Protein AF-0000000075452406 (afdb_homodimer)

Organism: Capnocytophaga canimorsus (strain 5) (NCBI:txid860228)

Structure (mmCIF, N/CA/C/O backbone):
data_AF-0000000075452406-model_v1
#
loop_
_entity.id
_entity.type
_entity.pdbx_description
1 polymer 'Membrane-binding protein'
#
loop_
_atom_site.group_PDB
_atom_site.id
_atom_site.type_symbol
_atom_site.label_atom_id
_atom_site.label_alt_id
_atom_site.label_comp_id
_atom_site.label_asym_id
_atom_site.label_entity_id
_atom_site.label_seq_id
_atom_site.pdbx_PDB_ins_code
_atom_site.Cartn_x
_atom_site.Cartn_y
_atom_site.Cartn_z
_atom_site.occupancy
_atom_site.B_iso_or_equiv
_atom_site.auth_seq_id
_atom_site.auth_comp_id
_atom_site.auth_asym_id
_atom_site.auth_atom_id
_atom_site.pdbx_PDB_model_num
ATOM 1 N N . MET A 1 1 ? 13.586 -27.219 1.655 1 42.31 1 MET A N 1
ATOM 2 C CA . MET A 1 1 ? 14 -26.547 0.432 1 42.31 1 MET A CA 1
ATOM 3 C C . MET A 1 1 ? 13.711 -25.047 0.513 1 42.31 1 MET A C 1
ATOM 5 O O . MET A 1 1 ? 12.766 -24.641 1.18 1 42.31 1 MET A O 1
ATOM 9 N N . ALA A 1 2 ? 14.469 -24.266 0.077 1 55.69 2 ALA A N 1
ATOM 10 C CA . ALA A 1 2 ? 14.352 -22.812 0.2 1 55.69 2 ALA A CA 1
ATOM 11 C C . ALA A 1 2 ? 13.109 -22.297 -0.525 1 55.69 2 ALA A C 1
ATOM 13 O O . ALA A 1 2 ? 12.703 -22.859 -1.544 1 55.69 2 ALA A O 1
ATOM 14 N N . ARG A 1 3 ? 12.273 -21.469 -0.066 1 67.62 3 ARG A N 1
ATOM 15 C CA . ARG A 1 3 ? 11.055 -20.906 -0.627 1 67.62 3 ARG A CA 1
ATOM 16 C C . ARG A 1 3 ? 11.328 -20.234 -1.969 1 67.62 3 ARG A C 1
ATOM 18 O O . ARG A 1 3 ? 12.195 -19.359 -2.068 1 67.62 3 ARG A O 1
ATOM 25 N N . LYS A 1 4 ? 10.812 -20.781 -2.912 1 80.75 4 LYS A N 1
ATOM 26 C CA . LYS A 1 4 ? 10.961 -20.219 -4.25 1 80.75 4 LYS A CA 1
ATOM 27 C C . LYS A 1 4 ? 10.422 -18.797 -4.297 1 80.75 4 LYS A C 1
ATOM 29 O O . LYS A 1 4 ? 9.445 -18.469 -3.611 1 80.75 4 LYS A O 1
ATOM 34 N N . SER A 1 5 ? 11.172 -17.984 -5.141 1 89.12 5 SER A N 1
ATOM 35 C CA . SER A 1 5 ? 10.609 -16.672 -5.438 1 89.12 5 SER A CA 1
ATOM 36 C C . SER A 1 5 ? 9.344 -16.781 -6.27 1 89.12 5 SER A C 1
ATOM 38 O O . SER A 1 5 ? 9.055 -17.844 -6.836 1 89.12 5 SER A O 1
ATOM 40 N N . TYR A 1 6 ? 8.602 -15.703 -6.23 1 92.44 6 TYR A N 1
ATOM 41 C CA . TYR A 1 6 ? 7.395 -15.633 -7.051 1 92.44 6 TYR A CA 1
ATOM 42 C C . TYR A 1 6 ? 7.707 -15.953 -8.508 1 92.44 6 TYR A C 1
ATOM 44 O O . TYR A 1 6 ? 7.031 -16.781 -9.125 1 92.44 6 TYR A O 1
ATOM 52 N N . ALA A 1 7 ? 8.68 -15.297 -9.039 1 93.06 7 ALA A N 1
ATOM 53 C CA . ALA A 1 7 ? 9.055 -15.477 -10.438 1 93.06 7 ALA A CA 1
ATOM 54 C C . ALA A 1 7 ? 9.422 -16.938 -10.727 1 93.06 7 ALA A C 1
ATOM 56 O O . ALA A 1 7 ? 9.031 -17.484 -11.75 1 93.06 7 ALA A O 1
ATOM 57 N N . GLU A 1 8 ? 10.195 -17.531 -9.852 1 92.94 8 GLU A N 1
ATOM 58 C CA . GLU A 1 8 ? 10.594 -18.922 -10.008 1 92.94 8 GLU A CA 1
ATOM 59 C C . GLU A 1 8 ? 9.383 -19.859 -9.945 1 92.94 8 GLU A C 1
ATOM 61 O O . GLU A 1 8 ? 9.305 -20.828 -10.695 1 92.94 8 GLU A O 1
ATOM 66 N N . ASN A 1 9 ? 8.5 -19.547 -9.055 1 94.06 9 ASN A N 1
ATOM 67 C CA . ASN A 1 9 ? 7.285 -20.344 -8.93 1 94.06 9 ASN A CA 1
ATOM 68 C C . ASN A 1 9 ? 6.457 -20.312 -10.211 1 94.06 9 ASN A C 1
ATOM 70 O O . ASN A 1 9 ? 6.059 -21.359 -10.727 1 94.06 9 ASN A O 1
ATOM 74 N N . ILE A 1 10 ? 6.199 -19.156 -10.711 1 97.5 10 ILE A N 1
ATOM 75 C CA . ILE A 1 10 ? 5.383 -19 -11.906 1 97.5 10 ILE A CA 1
ATOM 76 C C . ILE A 1 10 ? 6.047 -19.703 -13.086 1 97.5 10 ILE A C 1
ATOM 78 O O . ILE A 1 10 ? 5.379 -20.391 -13.867 1 97.5 10 ILE A O 1
ATOM 82 N N . LYS A 1 11 ? 7.328 -19.531 -13.188 1 96.31 11 LYS A N 1
ATOM 83 C CA . LYS A 1 11 ? 8.055 -20.219 -14.25 1 96.31 11 LYS A CA 1
ATOM 84 C C . LYS A 1 11 ? 7.902 -21.734 -14.133 1 96.31 11 LYS A C 1
ATOM 86 O O . LYS A 1 11 ? 7.668 -22.422 -15.133 1 96.31 11 LYS A O 1
ATOM 91 N N . SER A 1 12 ? 8.07 -22.234 -12.945 1 96.06 12 SER A N 1
ATOM 92 C CA . SER A 1 12 ? 7.934 -23.672 -12.688 1 96.06 12 SER A CA 1
ATOM 93 C C . SER A 1 12 ? 6.539 -24.156 -13.047 1 96.06 12 SER A C 1
ATOM 95 O O . SER A 1 12 ? 6.395 -25.219 -13.656 1 96.06 12 SER A O 1
ATOM 97 N N . VAL A 1 13 ? 5.566 -23.438 -12.703 1 98.06 13 VAL A N 1
ATOM 98 C CA . VAL A 1 13 ? 4.184 -23.812 -12.992 1 98.06 13 VAL A CA 1
ATOM 99 C C . VAL A 1 13 ? 3.955 -23.828 -14.5 1 98.06 13 VAL A C 1
ATOM 101 O O . VAL A 1 13 ? 3.312 -24.734 -15.031 1 98.06 13 VAL A O 1
ATOM 104 N N . LYS A 1 14 ? 4.438 -22.859 -15.195 1 98.44 14 LYS A N 1
ATOM 105 C CA . LYS A 1 14 ? 4.309 -22.797 -16.656 1 98.44 14 LYS A CA 1
ATOM 106 C C . LYS A 1 14 ? 4.93 -24.031 -17.312 1 98.44 14 LYS A C 1
ATOM 108 O O . LYS A 1 14 ? 4.336 -24.625 -18.203 1 98.44 14 LYS A O 1
ATOM 113 N N . LEU A 1 15 ? 6.09 -24.406 -16.844 1 98.06 15 LEU A N 1
ATOM 114 C CA . LEU A 1 15 ? 6.758 -25.578 -17.375 1 98.06 15 LEU A CA 1
ATOM 115 C C . LEU A 1 15 ? 5.945 -26.844 -17.094 1 98.06 15 LEU A C 1
ATOM 117 O O . LEU A 1 15 ? 5.855 -27.734 -17.938 1 98.06 15 LEU A O 1
ATOM 121 N N . MET A 1 16 ? 5.398 -26.891 -15.914 1 98.44 16 MET A N 1
ATOM 122 C CA . MET A 1 16 ? 4.551 -28.031 -15.555 1 98.44 16 MET A CA 1
ATOM 123 C C . MET A 1 16 ? 3.34 -28.125 -16.484 1 98.44 16 MET A C 1
ATOM 125 O O . MET A 1 16 ? 3.037 -29.188 -17.016 1 98.44 16 MET A O 1
ATOM 129 N N . ILE A 1 17 ? 2.686 -27 -16.688 1 98.75 17 ILE A N 1
ATOM 130 C CA . ILE A 1 17 ? 1.514 -26.953 -17.547 1 98.75 17 ILE A CA 1
ATOM 131 C C . ILE A 1 17 ? 1.9 -27.375 -18.969 1 98.75 17 ILE A C 1
ATOM 133 O O . ILE A 1 17 ? 1.229 -28.219 -19.578 1 98.75 17 ILE A O 1
ATOM 137 N N . ASP A 1 18 ? 2.975 -26.859 -19.5 1 98.5 18 ASP A N 1
ATOM 138 C CA . ASP A 1 18 ? 3.457 -27.219 -20.828 1 98.5 18 ASP A CA 1
ATOM 139 C C . ASP A 1 18 ? 3.754 -28.703 -20.922 1 98.5 18 ASP A C 1
ATOM 141 O O . ASP A 1 18 ? 3.379 -29.359 -21.906 1 98.5 18 ASP A O 1
ATOM 145 N N . GLY A 1 19 ? 4.449 -29.172 -19.906 1 98.38 19 GLY A N 1
ATOM 146 C CA . GLY A 1 19 ? 4.75 -30.594 -19.875 1 98.38 19 GLY A CA 1
ATOM 147 C C . GLY A 1 19 ? 3.51 -31.469 -19.906 1 98.38 19 GLY A C 1
ATOM 148 O O . GLY A 1 19 ? 3.439 -32.438 -20.656 1 98.38 19 GLY A O 1
ATOM 149 N N . LEU A 1 20 ? 2.553 -31.141 -19.125 1 98.56 20 LEU A N 1
ATOM 150 C CA . LEU A 1 20 ? 1.311 -31.891 -19.078 1 98.56 20 LEU A CA 1
ATOM 151 C C . LEU A 1 20 ? 0.573 -31.828 -20.406 1 98.56 20 LEU A C 1
ATOM 153 O O . LEU A 1 20 ? 0.071 -32.844 -20.891 1 98.56 20 LEU A O 1
ATOM 157 N N . ARG A 1 21 ? 0.561 -30.688 -20.969 1 98.38 21 ARG A N 1
ATOM 158 C CA . ARG A 1 21 ? -0.123 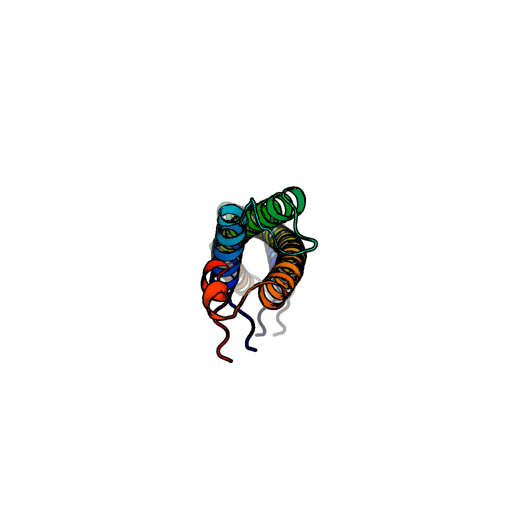-30.531 -22.25 1 98.38 21 ARG A CA 1
ATOM 159 C C . ARG A 1 21 ? 0.593 -31.297 -23.359 1 98.38 21 ARG A C 1
ATOM 161 O O . ARG A 1 21 ? -0.048 -31.844 -24.25 1 98.38 21 ARG A O 1
ATOM 168 N N . ASN A 1 22 ? 1.9 -31.375 -23.312 1 97.69 22 ASN A N 1
ATOM 169 C CA . ASN A 1 22 ? 2.695 -32.125 -24.297 1 97.69 22 ASN A CA 1
ATOM 170 C C . ASN A 1 22 ? 2.484 -33.625 -24.156 1 97.69 22 ASN A C 1
ATOM 172 O O . ASN A 1 22 ? 2.771 -34.375 -25.094 1 97.69 22 ASN A O 1
ATOM 176 N N . HIS A 1 23 ? 1.991 -34 -23.016 1 97.19 23 HIS A N 1
ATOM 177 C CA . HIS A 1 23 ? 1.737 -35.438 -22.75 1 97.19 23 HIS A CA 1
ATOM 178 C C . HIS A 1 23 ? 0.245 -35.688 -22.594 1 97.19 23 HIS A C 1
ATOM 180 O O . HIS A 1 23 ? -0.155 -36.562 -21.812 1 97.19 23 HIS A O 1
ATOM 186 N N . LYS A 1 24 ? -0.591 -34.906 -23.234 1 95.88 24 LYS A N 1
ATOM 187 C CA . LYS A 1 24 ? -2.043 -34.938 -23.094 1 95.88 24 LYS A CA 1
ATOM 188 C C . LYS A 1 24 ? -2.596 -36.344 -23.25 1 95.88 24 LYS A C 1
ATOM 190 O O . LYS A 1 24 ? -3.605 -36.688 -22.641 1 95.88 24 LYS A O 1
ATOM 195 N N . ASP A 1 25 ? -1.91 -37.219 -24.062 1 96.25 25 ASP A N 1
ATOM 196 C CA . ASP A 1 25 ? -2.391 -38.562 -24.344 1 96.25 25 ASP A CA 1
ATOM 197 C C . ASP A 1 25 ? -1.939 -39.562 -23.266 1 96.25 25 ASP A C 1
ATOM 199 O O . ASP A 1 25 ? -2.4 -40.719 -23.234 1 96.25 25 ASP A O 1
ATOM 203 N N . ASN A 1 26 ? -1.007 -39.188 -22.453 1 96.44 26 ASN A N 1
ATOM 204 C CA . ASN A 1 26 ? -0.461 -40.031 -21.391 1 96.44 26 ASN A CA 1
ATOM 205 C C . ASN A 1 26 ? -0.225 -39.219 -20.109 1 96.44 26 ASN A C 1
ATOM 207 O O . ASN A 1 26 ? 0.902 -39.156 -19.625 1 96.44 26 ASN A O 1
ATOM 211 N N . LEU A 1 27 ? -1.325 -38.719 -19.562 1 98.19 27 LEU A N 1
ATOM 212 C CA . LEU A 1 27 ? -1.253 -37.906 -18.375 1 98.19 27 LEU A CA 1
ATOM 213 C C . LEU A 1 27 ? -1 -38.75 -17.141 1 98.19 27 LEU A C 1
ATOM 215 O O . LEU A 1 27 ? -1.404 -39.906 -17.078 1 98.19 27 LEU A O 1
ATOM 219 N N . PRO A 1 28 ? -0.328 -38.125 -16.125 1 97.38 28 PRO A N 1
ATOM 220 C CA . PRO A 1 28 ? -0.211 -38.844 -14.852 1 97.38 28 PRO A CA 1
ATOM 221 C C . PRO A 1 28 ? -1.567 -39.156 -14.234 1 97.38 28 PRO A C 1
ATOM 223 O O . PRO A 1 28 ? -2.551 -38.469 -14.469 1 97.38 28 PRO A O 1
ATOM 226 N N . ALA A 1 29 ? -1.559 -40.25 -13.469 1 96.56 29 ALA A N 1
ATOM 227 C CA . ALA A 1 29 ? -2.797 -40.688 -12.828 1 96.56 29 ALA A CA 1
ATOM 228 C C . ALA A 1 29 ? -3.416 -39.562 -12 1 96.56 29 ALA A C 1
ATOM 230 O O . ALA A 1 29 ? -2.713 -38.875 -11.273 1 96.56 29 ALA A O 1
ATOM 231 N N . GLY A 1 30 ? -4.656 -39.312 -12.18 1 96.25 30 GLY A N 1
ATOM 232 C CA . GLY A 1 30 ? -5.371 -38.312 -11.398 1 96.25 30 GLY A CA 1
ATOM 233 C C . GLY A 1 30 ? -5.332 -36.938 -12.008 1 96.25 30 GLY A C 1
ATOM 234 O O . GLY A 1 30 ? -5.984 -36.031 -11.508 1 96.25 30 GLY A O 1
ATOM 235 N N . ILE A 1 31 ? -4.523 -36.781 -12.984 1 98.44 31 ILE A N 1
ATOM 236 C CA . ILE A 1 31 ? -4.438 -35.5 -13.688 1 98.44 31 ILE A CA 1
ATOM 237 C C . ILE A 1 31 ? -5.203 -35.594 -15.008 1 98.44 31 ILE A C 1
ATOM 239 O O . ILE A 1 31 ? -4.961 -36.5 -15.812 1 98.44 31 ILE A O 1
ATOM 243 N N . ASP A 1 32 ? -6.199 -34.719 -15.211 1 97.88 32 ASP A N 1
ATOM 244 C CA . ASP A 1 32 ? -6.934 -34.656 -16.469 1 97.88 32 ASP A CA 1
ATOM 245 C C . ASP A 1 32 ? -6.918 -33.219 -17.031 1 97.88 32 ASP A C 1
ATOM 247 O O . ASP A 1 32 ? -6.246 -32.344 -16.5 1 97.88 32 ASP A O 1
ATOM 251 N N . GLU A 1 33 ? -7.562 -33.062 -18.109 1 97.19 33 GLU A N 1
ATOM 252 C CA . GLU A 1 33 ? -7.547 -31.766 -18.797 1 97.19 33 GLU A CA 1
ATOM 253 C C . GLU A 1 33 ? -8.148 -30.672 -17.906 1 97.19 33 GLU A C 1
ATOM 255 O O . GLU A 1 33 ? -7.695 -29.531 -17.938 1 97.19 33 GLU A O 1
ATOM 260 N N . ALA A 1 34 ? -9.156 -31.016 -17.172 1 98.12 34 ALA A N 1
ATOM 261 C CA . ALA A 1 34 ? -9.773 -30.047 -16.266 1 98.12 34 ALA A CA 1
ATOM 262 C C . ALA A 1 34 ? -8.781 -29.578 -15.211 1 98.12 34 ALA A C 1
ATOM 264 O O . ALA A 1 34 ? -8.766 -28.391 -14.852 1 98.12 34 ALA A O 1
ATOM 265 N N . PHE A 1 35 ? -8.023 -30.531 -14.742 1 98.62 35 PHE A N 1
ATOM 266 C CA . PHE A 1 35 ? -6.98 -30.188 -13.773 1 98.62 35 PHE A CA 1
ATOM 267 C C . PHE A 1 35 ? -5.992 -29.203 -14.375 1 98.62 35 PHE A C 1
ATOM 269 O O . PHE A 1 35 ? -5.645 -28.203 -13.734 1 98.62 35 PHE A O 1
ATOM 276 N N . ILE A 1 36 ? -5.559 -29.469 -15.539 1 98.75 36 ILE A N 1
ATOM 277 C CA . ILE A 1 36 ? -4.582 -28.625 -16.219 1 98.75 36 ILE A CA 1
ATOM 278 C C . ILE A 1 36 ? -5.172 -27.234 -16.438 1 98.75 36 ILE A C 1
ATOM 280 O O . ILE A 1 36 ? -4.5 -26.234 -16.203 1 98.75 36 ILE A O 1
ATOM 284 N N . ASP A 1 37 ? -6.418 -27.172 -16.859 1 98.56 37 ASP A N 1
ATOM 285 C CA . ASP A 1 37 ? -7.09 -25.906 -17.094 1 98.56 37 ASP A CA 1
ATOM 286 C C . ASP A 1 37 ? -7.199 -25.094 -15.797 1 98.56 37 ASP A C 1
ATOM 288 O O . ASP A 1 37 ? -7.035 -23.875 -15.812 1 98.56 37 ASP A O 1
ATOM 292 N N . GLU A 1 38 ? -7.457 -25.781 -14.734 1 98.56 38 GLU A N 1
ATOM 293 C CA . GLU A 1 38 ? -7.543 -25.109 -13.438 1 98.56 38 GLU A CA 1
ATOM 294 C C . GLU A 1 38 ? -6.184 -24.547 -13.016 1 98.56 38 GLU A C 1
ATOM 296 O O . GLU A 1 38 ? -6.102 -23.438 -12.492 1 98.56 38 GLU A O 1
ATOM 301 N N . LEU A 1 39 ? -5.148 -25.344 -13.188 1 98.69 39 LEU A N 1
ATOM 302 C CA . LEU A 1 39 ? -3.797 -24.906 -12.875 1 98.69 39 LEU A CA 1
ATOM 303 C C . LEU A 1 39 ? -3.434 -23.656 -13.68 1 98.69 39 LEU A C 1
ATOM 305 O O . LEU A 1 39 ? -2.895 -22.688 -13.125 1 98.69 39 LEU A O 1
ATOM 309 N N . GLU A 1 40 ? -3.762 -23.688 -14.906 1 98.81 40 GLU A N 1
ATOM 310 C CA . GLU A 1 40 ? -3.488 -22.547 -15.773 1 98.81 40 GLU A CA 1
ATOM 311 C C . GLU A 1 40 ? -4.309 -21.328 -15.344 1 98.81 40 GLU A C 1
ATOM 313 O O . GLU A 1 40 ? -3.801 -20.203 -15.328 1 98.81 40 GLU A O 1
ATOM 318 N N . ALA A 1 41 ? -5.562 -21.531 -15.047 1 98.75 41 ALA A N 1
ATOM 319 C CA . ALA A 1 41 ? -6.422 -20.453 -14.586 1 98.75 41 ALA A CA 1
ATOM 320 C C . ALA A 1 41 ? -5.887 -19.828 -13.305 1 98.75 41 ALA A C 1
ATOM 322 O O . ALA A 1 41 ? -5.891 -18.609 -13.141 1 98.75 41 ALA A O 1
ATOM 323 N N . LEU A 1 42 ? -5.449 -20.656 -12.414 1 98.75 42 LEU A N 1
ATOM 324 C CA . LEU A 1 42 ? -4.875 -20.188 -11.156 1 98.75 42 LEU A CA 1
ATOM 325 C C . LEU A 1 42 ? -3.6 -19.391 -11.414 1 98.75 42 LEU A C 1
ATOM 327 O O . LEU A 1 42 ? -3.396 -18.328 -10.82 1 98.75 42 LEU A O 1
ATOM 331 N N . LYS A 1 43 ? -2.781 -19.938 -12.242 1 98.75 43 LYS A N 1
ATOM 332 C CA . LYS A 1 43 ? -1.562 -19.219 -12.617 1 98.75 43 LYS A CA 1
ATOM 333 C C . LYS A 1 43 ? -1.881 -17.828 -13.148 1 98.75 43 LYS A C 1
ATOM 335 O O . LYS A 1 43 ? -1.289 -16.844 -12.711 1 98.75 43 LYS A O 1
ATOM 340 N N . ASN A 1 44 ? -2.832 -17.719 -14.094 1 98.75 44 ASN A N 1
ATOM 341 C CA . ASN A 1 44 ? -3.223 -16.438 -14.688 1 98.75 44 ASN A CA 1
ATOM 342 C C . ASN A 1 44 ? -3.781 -15.484 -13.633 1 98.75 44 ASN A C 1
ATOM 344 O O . ASN A 1 44 ? -3.484 -14.289 -13.656 1 98.75 44 ASN A O 1
ATOM 348 N N . LYS A 1 45 ? -4.531 -16.016 -12.781 1 98.75 45 LYS A N 1
ATOM 349 C CA . LYS A 1 45 ? -5.098 -15.219 -11.703 1 98.75 45 LYS A CA 1
ATOM 350 C C . LYS A 1 45 ? -4.008 -14.664 -10.797 1 98.75 45 LYS A C 1
ATOM 352 O O . LYS A 1 45 ? -4.023 -13.484 -10.438 1 98.75 45 LYS A O 1
ATOM 357 N N . VAL A 1 46 ? -3.094 -15.469 -10.445 1 98.69 46 VAL A N 1
ATOM 358 C CA . VAL A 1 46 ? -2.002 -15.062 -9.57 1 98.69 46 VAL A CA 1
ATOM 359 C C . VAL A 1 46 ? -1.162 -13.992 -10.266 1 98.69 46 VAL A C 1
ATOM 361 O O . VAL A 1 46 ? -0.743 -13.016 -9.625 1 98.69 46 VAL A O 1
ATOM 364 N N . GLU A 1 47 ? -0.933 -14.148 -11.508 1 98.69 47 GLU A N 1
ATOM 365 C CA . GLU A 1 47 ? -0.181 -13.141 -12.25 1 98.69 47 GLU A CA 1
ATOM 366 C C . GLU A 1 47 ? -0.921 -11.812 -12.281 1 98.69 47 GLU A C 1
ATOM 368 O O . GLU A 1 47 ? -0.31 -10.75 -12.125 1 98.69 47 GLU A O 1
ATOM 373 N N . THR A 1 48 ? -2.227 -11.883 -12.492 1 98.69 48 THR A N 1
ATOM 374 C CA . THR A 1 48 ? -3.051 -10.68 -12.484 1 98.69 48 THR A CA 1
ATOM 375 C C . THR A 1 48 ? -3.012 -10.008 -11.117 1 98.69 48 THR A C 1
ATOM 377 O O . THR A 1 48 ? -2.811 -8.797 -11.016 1 98.69 48 THR A O 1
ATOM 380 N N . LEU A 1 49 ? -3.186 -10.789 -10.117 1 98.44 49 LEU A N 1
ATOM 381 C CA . LEU A 1 49 ? -3.166 -10.258 -8.758 1 98.44 49 LEU A CA 1
ATOM 382 C C . LEU A 1 49 ? -1.812 -9.633 -8.438 1 98.44 49 LEU A C 1
ATOM 384 O O . LEU A 1 49 ? -1.744 -8.594 -7.785 1 98.44 49 LEU A O 1
ATOM 388 N N . ASN A 1 50 ? -0.764 -10.273 -8.898 1 98 50 ASN A N 1
ATOM 389 C CA . ASN A 1 50 ? 0.569 -9.719 -8.688 1 98 50 ASN A CA 1
ATOM 390 C C . ASN A 1 50 ? 0.718 -8.359 -9.359 1 98 50 ASN A C 1
ATOM 392 O O . ASN A 1 50 ? 1.244 -7.422 -8.758 1 98 50 ASN A O 1
ATOM 396 N N . SER A 1 51 ? 0.245 -8.266 -10.57 1 98.12 51 SER A N 1
ATOM 397 C CA . SER A 1 51 ? 0.31 -7.004 -11.305 1 98.12 51 SER A CA 1
ATOM 398 C C . SER A 1 51 ? -0.479 -5.91 -10.594 1 98.12 51 SER A C 1
ATOM 400 O O . SER A 1 51 ? -0.011 -4.773 -10.477 1 98.12 51 SER A O 1
ATOM 402 N N . GLU A 1 52 ? -1.607 -6.238 -10.133 1 98.44 52 GLU A N 1
ATOM 403 C CA . GLU A 1 52 ? -2.441 -5.285 -9.406 1 98.44 52 GLU A CA 1
ATOM 404 C C . GLU A 1 52 ? -1.776 -4.852 -8.102 1 98.44 52 GLU A C 1
ATOM 406 O O . GLU A 1 52 ? -1.812 -3.672 -7.742 1 98.44 52 GLU A O 1
ATOM 411 N N . GLN A 1 53 ? -1.22 -5.801 -7.469 1 98.06 53 GLN A N 1
ATOM 412 C CA . GLN A 1 53 ? -0.529 -5.504 -6.219 1 98.06 53 GLN A CA 1
ATOM 413 C C . GLN A 1 53 ? 0.651 -4.566 -6.449 1 98.06 53 GLN A C 1
ATOM 415 O O . GLN A 1 53 ? 0.853 -3.611 -5.695 1 98.06 53 GLN A O 1
ATOM 420 N N . GLU A 1 54 ? 1.377 -4.824 -7.473 1 98.06 54 GLU A N 1
ATOM 421 C CA . GLU A 1 54 ? 2.518 -3.971 -7.797 1 98.06 54 GLU A CA 1
ATOM 422 C C . GLU A 1 54 ? 2.066 -2.553 -8.133 1 98.06 54 GLU A C 1
ATOM 424 O O . GLU A 1 54 ? 2.732 -1.581 -7.766 1 98.06 54 GLU A O 1
ATOM 429 N N . LYS A 1 55 ? 0.969 -2.479 -8.781 1 98.5 55 LYS A N 1
ATOM 430 C CA . LYS A 1 55 ? 0.418 -1.161 -9.094 1 98.5 55 LYS A CA 1
ATOM 431 C C . LYS A 1 55 ? 0.015 -0.423 -7.816 1 98.5 55 LYS A C 1
ATOM 433 O O . LYS A 1 55 ? 0.301 0.766 -7.668 1 98.5 55 LYS A O 1
ATOM 438 N N . LEU A 1 56 ? -0.645 -1.104 -6.906 1 98.56 56 LEU A N 1
ATOM 439 C CA . LEU A 1 56 ? -1.058 -0.509 -5.641 1 98.56 56 LEU A CA 1
ATOM 440 C C . LEU A 1 56 ? 0.154 -0.062 -4.832 1 98.56 56 LEU A C 1
ATOM 442 O O . LEU A 1 56 ? 0.123 0.992 -4.191 1 98.56 56 LEU A O 1
ATOM 446 N N . LYS A 1 57 ? 1.185 -0.82 -4.883 1 98.62 57 LYS A N 1
ATOM 447 C CA . LYS A 1 57 ? 2.414 -0.457 -4.188 1 98.62 57 LYS A CA 1
ATOM 448 C C . LYS A 1 57 ? 3 0.838 -4.742 1 98.62 57 LYS A C 1
ATOM 450 O O . LYS A 1 57 ? 3.414 1.715 -3.98 1 98.62 57 LYS A O 1
ATOM 455 N N . ALA A 1 58 ? 3.021 0.925 -6.031 1 98.38 58 ALA A N 1
ATOM 456 C CA . ALA A 1 58 ? 3.543 2.121 -6.684 1 98.38 58 ALA A CA 1
ATOM 457 C C . ALA A 1 58 ? 2.691 3.344 -6.355 1 98.38 58 ALA A C 1
ATOM 459 O O . ALA A 1 58 ? 3.221 4.414 -6.055 1 98.38 58 ALA A O 1
ATOM 460 N N . ASP A 1 59 ? 1.397 3.176 -6.441 1 98.31 59 ASP A N 1
ATOM 461 C CA . ASP A 1 59 ? 0.479 4.266 -6.125 1 98.31 59 ASP A CA 1
ATOM 462 C C . ASP A 1 59 ? 0.652 4.723 -4.676 1 98.31 59 ASP A C 1
ATOM 464 O O . ASP A 1 59 ? 0.667 5.922 -4.395 1 98.31 59 ASP A O 1
ATOM 468 N N . LEU A 1 60 ? 0.761 3.779 -3.795 1 98.44 60 LEU A N 1
ATOM 469 C CA . LEU A 1 60 ? 0.928 4.109 -2.383 1 98.44 60 LEU A CA 1
ATOM 470 C C . LEU A 1 60 ? 2.227 4.875 -2.154 1 98.44 60 LEU A C 1
ATOM 472 O O . LEU A 1 60 ? 2.258 5.84 -1.383 1 98.44 60 LEU A O 1
ATOM 476 N N . LYS A 1 61 ? 3.211 4.441 -2.797 1 98.44 61 LYS A N 1
ATOM 477 C CA . LYS A 1 61 ? 4.488 5.137 -2.686 1 98.44 61 LYS A CA 1
ATOM 478 C C . LYS A 1 61 ? 4.367 6.594 -3.131 1 98.44 61 LYS A C 1
ATOM 480 O O . LYS A 1 61 ? 4.801 7.504 -2.424 1 98.44 61 LYS A O 1
ATOM 485 N N . SER A 1 62 ? 3.793 6.785 -4.293 1 98.25 62 SER A N 1
ATOM 486 C CA . SER A 1 62 ? 3.621 8.125 -4.844 1 98.25 62 SER A CA 1
ATOM 487 C C . SER A 1 62 ? 2.754 8.992 -3.934 1 98.25 62 SER A C 1
ATOM 489 O O . SER A 1 62 ? 3.084 10.148 -3.672 1 98.25 62 SER A O 1
ATOM 491 N N . LYS A 1 63 ? 1.692 8.422 -3.455 1 98.31 63 LYS A N 1
ATOM 492 C CA . LYS A 1 63 ? 0.774 9.148 -2.586 1 98.31 63 LYS A CA 1
ATOM 493 C C . LYS A 1 63 ? 1.449 9.531 -1.272 1 98.31 63 LYS A C 1
ATOM 495 O O . LYS A 1 63 ? 1.254 10.641 -0.768 1 98.31 63 LYS A O 1
ATOM 500 N N . THR A 1 64 ? 2.219 8.633 -0.771 1 98.19 64 THR A N 1
ATOM 501 C CA . THR A 1 64 ? 2.932 8.875 0.477 1 98.19 64 THR A CA 1
ATOM 502 C C . THR A 1 64 ? 3.928 10.023 0.316 1 98.19 64 THR A C 1
ATOM 504 O O . THR A 1 64 ? 4.039 10.883 1.192 1 98.19 64 THR A O 1
ATOM 507 N N . GLU A 1 65 ? 4.598 10.031 -0.813 1 98.5 65 GLU A N 1
ATOM 508 C CA . GLU A 1 65 ? 5.547 11.102 -1.086 1 98.5 65 GLU A CA 1
ATOM 509 C C . GLU A 1 65 ? 4.848 12.453 -1.155 1 98.5 65 GLU A C 1
ATOM 511 O O . GLU A 1 65 ? 5.336 13.445 -0.604 1 98.5 65 GLU A O 1
ATOM 516 N N . GLU A 1 66 ? 3.76 12.461 -1.816 1 98.5 66 GLU A N 1
ATOM 517 C CA . GLU A 1 66 ? 2.992 13.695 -1.906 1 98.5 66 GLU A CA 1
ATOM 518 C C . GLU A 1 66 ? 2.471 14.125 -0.538 1 98.5 66 GLU A C 1
ATOM 520 O O . GLU A 1 66 ? 2.529 15.305 -0.183 1 98.5 66 GLU A O 1
ATOM 525 N N . PHE A 1 67 ? 1.97 13.172 0.192 1 98.25 67 PHE A N 1
ATOM 526 C CA . PHE A 1 67 ? 1.485 13.438 1.543 1 98.25 67 PHE A CA 1
ATOM 527 C C . PHE A 1 67 ? 2.58 14.055 2.4 1 98.25 67 PHE A C 1
ATOM 529 O O . PHE A 1 67 ? 2.367 15.094 3.033 1 98.25 67 PHE A O 1
ATOM 536 N N . ASP A 1 68 ? 3.668 13.492 2.35 1 97.75 68 ASP A N 1
ATOM 537 C CA . ASP A 1 68 ? 4.781 13.961 3.166 1 97.75 68 ASP A CA 1
ATOM 538 C C . ASP A 1 68 ? 5.195 15.375 2.766 1 97.75 68 ASP A C 1
ATOM 540 O O . ASP A 1 68 ? 5.477 16.219 3.625 1 97.75 68 ASP A O 1
ATOM 544 N N . LYS A 1 69 ? 5.25 15.609 1.512 1 98.38 69 LYS A N 1
ATOM 545 C CA . LYS A 1 69 ? 5.605 16.922 0.997 1 98.38 69 LYS A CA 1
ATOM 546 C C . LYS A 1 69 ? 4.617 17.984 1.467 1 98.38 69 LYS A C 1
ATOM 548 O O . LYS A 1 69 ? 5.016 19.047 1.961 1 98.38 69 LYS A O 1
ATOM 553 N N . GLN A 1 70 ? 3.365 17.703 1.355 1 98.25 70 GLN A N 1
ATOM 554 C CA . GLN A 1 70 ? 2.334 18.656 1.731 1 98.25 70 GLN A CA 1
ATOM 555 C C . GLN A 1 70 ? 2.271 18.844 3.246 1 98.25 70 GLN A C 1
ATOM 557 O O . GLN A 1 70 ? 2.014 19.938 3.74 1 98.25 70 GLN A O 1
ATOM 562 N N . LEU A 1 71 ? 2.482 17.781 3.953 1 97.88 71 LEU A N 1
ATOM 563 C CA . LEU A 1 71 ? 2.521 17.859 5.41 1 97.88 71 LEU A CA 1
ATOM 564 C C . LEU A 1 71 ? 3.662 18.766 5.875 1 97.88 71 LEU A C 1
ATOM 566 O O . LEU A 1 71 ? 3.492 19.562 6.801 1 97.88 71 LEU A O 1
ATOM 570 N N . LYS A 1 72 ? 4.758 18.609 5.23 1 97.69 72 LYS A N 1
ATOM 571 C CA . LYS A 1 72 ? 5.895 19.469 5.555 1 97.69 72 LYS A CA 1
ATOM 572 C C . LYS A 1 72 ? 5.566 20.938 5.297 1 97.69 72 LYS A C 1
ATOM 574 O O . LYS A 1 72 ? 5.875 21.797 6.121 1 97.69 72 LYS A O 1
ATOM 579 N N . LEU A 1 73 ? 4.984 21.203 4.16 1 98.31 73 LEU A N 1
ATOM 580 C CA . LEU A 1 73 ? 4.586 22.562 3.838 1 98.31 73 LEU A CA 1
ATOM 581 C C . LEU A 1 73 ? 3.617 23.109 4.883 1 98.31 73 LEU A C 1
ATOM 583 O O . LEU A 1 73 ? 3.748 24.25 5.324 1 98.31 73 LEU A O 1
ATOM 587 N N . LEU A 1 74 ? 2.697 22.312 5.297 1 98.31 74 LEU A N 1
ATOM 588 C CA . LEU A 1 74 ? 1.717 22.688 6.312 1 98.31 74 LEU A CA 1
ATOM 589 C C . LEU A 1 74 ? 2.4 23.016 7.633 1 98.31 74 LEU A C 1
ATOM 591 O O . LEU A 1 74 ? 2.133 24.062 8.227 1 98.31 74 LEU A O 1
ATOM 595 N N . THR A 1 75 ? 3.291 22.156 8.039 1 97.19 75 THR A N 1
ATOM 596 C CA . THR A 1 75 ? 3.957 22.328 9.32 1 97.19 75 THR A CA 1
ATOM 597 C C . THR A 1 75 ? 4.867 23.547 9.305 1 97.19 75 THR A C 1
ATOM 599 O O . THR A 1 75 ? 4.973 24.266 10.297 1 97.19 75 THR A O 1
ATOM 602 N N . ASP A 1 76 ? 5.504 23.781 8.18 1 97.69 76 ASP A N 1
ATOM 603 C CA . ASP A 1 76 ? 6.348 24.969 8.031 1 97.69 76 ASP A CA 1
ATOM 604 C C . ASP A 1 76 ? 5.523 26.25 8.133 1 97.69 76 ASP A C 1
ATOM 606 O O . ASP A 1 76 ? 5.918 27.188 8.82 1 97.69 76 ASP A O 1
ATOM 610 N N . LYS A 1 77 ? 4.43 26.25 7.465 1 98.06 77 LYS A N 1
ATOM 611 C CA . LYS A 1 77 ? 3.572 27.438 7.5 1 98.06 77 LYS A CA 1
ATOM 612 C C . LYS A 1 77 ? 2.988 27.656 8.891 1 98.06 77 LYS A C 1
ATOM 614 O O . LYS A 1 77 ? 2.902 28.781 9.367 1 98.06 77 LYS A O 1
ATOM 619 N N . GLN A 1 78 ? 2.6 26.578 9.477 1 97.75 78 GLN A N 1
ATOM 620 C CA . GLN A 1 78 ? 2.113 26.672 10.852 1 97.75 78 GLN A CA 1
ATOM 621 C C . GLN A 1 78 ? 3.188 27.234 11.781 1 97.75 78 GLN A C 1
ATOM 623 O O . GLN A 1 78 ? 2.887 28 12.688 1 97.75 78 GLN A O 1
ATOM 628 N N . SER A 1 79 ? 4.398 26.812 11.602 1 97.25 79 SER A N 1
ATOM 629 C CA . SER A 1 79 ? 5.516 27.297 12.406 1 97.25 79 SER A CA 1
ATOM 630 C C . SER A 1 79 ? 5.688 28.797 12.281 1 97.25 79 SER A C 1
ATOM 632 O O . SER A 1 79 ? 5.992 29.484 13.266 1 97.25 79 SER A O 1
ATOM 634 N N . VAL A 1 80 ? 5.52 29.312 11.133 1 98.19 80 VAL A N 1
ATOM 635 C CA . VAL A 1 80 ? 5.582 30.75 10.914 1 98.19 80 VAL A CA 1
ATOM 636 C C . VAL A 1 80 ? 4.488 31.438 11.727 1 98.19 80 VAL A C 1
ATOM 638 O O . VAL A 1 80 ? 4.762 32.406 12.461 1 98.19 80 VAL A O 1
ATOM 641 N N . ALA A 1 81 ? 3.273 30.922 11.625 1 98.12 81 ALA A N 1
ATOM 642 C CA . ALA A 1 81 ? 2.145 31.484 12.359 1 98.12 81 ALA A CA 1
ATOM 643 C C . ALA A 1 81 ? 2.385 31.438 13.859 1 98.12 81 ALA A C 1
ATOM 645 O O . ALA A 1 81 ? 2.117 32.406 14.57 1 98.12 81 ALA A O 1
ATOM 646 N N . ARG A 1 82 ? 2.879 30.328 14.289 1 97.62 82 ARG A N 1
ATOM 647 C CA . ARG A 1 82 ? 3.184 30.141 15.703 1 97.62 82 ARG A CA 1
ATOM 648 C C . ARG A 1 82 ? 4.203 31.172 16.188 1 97.62 82 ARG A C 1
ATOM 650 O O . ARG A 1 82 ? 3.994 31.812 17.219 1 97.62 82 ARG A O 1
ATOM 657 N N . LYS A 1 83 ? 5.246 31.328 15.492 1 97.88 83 LYS A N 1
ATOM 658 C CA . LYS A 1 83 ? 6.301 32.281 15.836 1 97.88 83 LYS A CA 1
ATOM 659 C C . LYS A 1 83 ? 5.758 33.688 15.898 1 97.88 83 LYS A C 1
ATOM 661 O O . LYS A 1 83 ? 6.031 34.438 16.844 1 97.88 83 LYS A O 1
ATOM 666 N N . ARG A 1 84 ? 5 34.094 14.945 1 98.31 84 ARG A N 1
ATOM 667 C CA . ARG A 1 84 ? 4.441 35.438 14.875 1 98.31 84 ARG A CA 1
ATOM 668 C C . ARG A 1 84 ? 3.449 35.688 16.016 1 98.31 84 ARG A C 1
ATOM 670 O O . ARG A 1 84 ? 3.449 36.75 16.625 1 98.31 84 ARG A O 1
ATOM 677 N N . ALA A 1 85 ? 2.664 34.656 16.266 1 97.88 85 ALA A N 1
ATOM 678 C CA . ALA A 1 85 ? 1.713 34.781 17.359 1 97.88 85 ALA A CA 1
ATOM 679 C C . ALA A 1 85 ? 2.436 34.969 18.688 1 97.88 85 ALA A C 1
ATOM 681 O O . ALA A 1 85 ? 2.043 35.812 19.5 1 97.88 85 ALA A O 1
ATOM 682 N N . LYS A 1 86 ? 3.469 34.281 18.906 1 97.5 86 LYS A N 1
ATOM 683 C CA . LYS A 1 86 ? 4.223 34.375 20.141 1 97.5 86 LYS A CA 1
ATOM 684 C C . LYS A 1 86 ? 4.914 35.719 20.281 1 97.5 86 LYS A C 1
ATOM 686 O O . LYS A 1 86 ? 5.07 36.25 21.391 1 97.5 86 LYS A O 1
ATOM 691 N N . MET A 1 87 ? 5.289 36.312 19.234 1 97.56 87 MET A N 1
ATOM 692 C CA . MET A 1 87 ? 5.973 37.594 19.234 1 97.56 87 MET A CA 1
ATOM 693 C C . MET A 1 87 ? 4.988 38.75 19.484 1 97.56 87 MET A C 1
ATOM 695 O O . MET A 1 87 ? 5.312 39.719 20.172 1 97.56 87 MET A O 1
ATOM 699 N N . ASP A 1 88 ? 3.82 38.656 19.031 1 97.38 88 ASP A N 1
ATOM 700 C CA . ASP A 1 88 ? 2.92 39.781 18.969 1 97.38 88 ASP A CA 1
ATOM 701 C C . ASP A 1 88 ? 1.88 39.75 20.078 1 97.38 88 ASP A C 1
ATOM 703 O O . ASP A 1 88 ? 1.205 40.719 20.375 1 97.38 88 ASP A O 1
ATOM 707 N N . TYR A 1 89 ? 1.768 38.531 20.688 1 96.62 89 TYR A N 1
ATOM 708 C CA . TYR A 1 89 ? 0.784 38.375 21.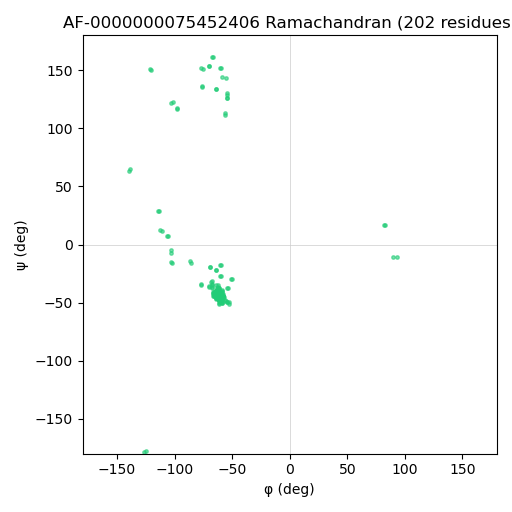766 1 96.62 89 TYR A CA 1
ATOM 709 C C . TYR A 1 89 ? 1.455 37.938 23.062 1 96.62 89 TYR A C 1
ATOM 711 O O . TYR A 1 89 ? 2.496 37.281 23.047 1 96.62 89 TYR A O 1
ATOM 719 N N . GLN A 1 90 ? 0.78 38.375 24.172 1 95.88 90 GLN A N 1
ATOM 720 C CA . GLN A 1 90 ? 1.257 37.938 25.484 1 95.88 90 GLN A CA 1
ATOM 721 C C . GLN A 1 90 ? 0.982 36.438 25.688 1 95.88 90 GLN A C 1
ATOM 723 O O . GLN A 1 90 ? 0.058 35.875 25.094 1 95.88 90 GLN A O 1
ATOM 728 N N . GLN A 1 91 ? 1.725 35.812 26.469 1 95.94 91 GLN A N 1
ATOM 729 C CA . GLN A 1 91 ? 1.663 34.375 26.688 1 95.94 91 GLN A CA 1
ATOM 730 C C . GLN A 1 91 ? 0.253 33.938 27.078 1 95.94 91 GLN A C 1
ATOM 732 O O . GLN A 1 91 ? -0.193 32.844 26.703 1 95.94 91 GLN A O 1
ATOM 737 N N . SER A 1 92 ? -0.437 34.75 27.859 1 95.06 92 SER A N 1
ATOM 738 C CA . SER A 1 92 ? -1.775 34.438 28.328 1 95.06 92 SER A CA 1
ATOM 739 C C . SER A 1 92 ? -2.746 34.25 27.172 1 95.06 92 SER A C 1
ATOM 741 O O . SER A 1 92 ? -3.799 33.625 27.328 1 95.06 92 SER A O 1
ATOM 743 N N . GLN A 1 93 ? -2.375 34.75 25.953 1 96 93 GLN A N 1
ATOM 744 C CA . GLN A 1 93 ? -3.256 34.719 24.797 1 96 93 GLN A CA 1
ATOM 745 C C . GLN A 1 93 ? -2.834 33.594 23.828 1 96 93 GLN A C 1
ATOM 747 O O . GLN A 1 93 ? -3.549 33.312 22.875 1 96 93 GLN A O 1
ATOM 752 N N . TRP A 1 94 ? -1.76 32.969 24.062 1 97.12 94 TRP A N 1
ATOM 753 C CA . TRP A 1 94 ? -1.205 31.984 23.141 1 97.12 94 TRP A CA 1
ATOM 754 C C . TRP A 1 94 ? -2.158 30.812 22.953 1 97.12 94 TRP A C 1
ATOM 756 O O . TRP A 1 94 ? -2.266 30.25 21.844 1 97.12 94 TRP A O 1
ATOM 766 N N . ARG A 1 95 ? -2.855 30.453 23.969 1 95.88 95 ARG A N 1
ATOM 767 C CA . ARG A 1 95 ? -3.785 29.328 23.922 1 95.88 95 ARG A CA 1
ATOM 768 C C . ARG A 1 95 ? -4.871 29.562 22.875 1 95.88 95 ARG A C 1
ATOM 770 O O . ARG A 1 95 ? -5.438 28.609 22.328 1 95.88 95 ARG A O 1
ATOM 777 N N . GLU A 1 96 ? -5.172 30.797 22.594 1 96.19 96 GLU A N 1
ATOM 778 C CA . GLU A 1 96 ? -6.172 31.141 21.578 1 96.19 96 GLU A CA 1
ATOM 779 C C . GLU A 1 96 ? -5.719 30.688 20.188 1 96.19 96 GLU A C 1
ATOM 781 O O . GLU A 1 96 ? -6.543 30.531 19.297 1 96.19 96 GLU A O 1
ATOM 786 N N . PHE A 1 97 ? -4.449 30.516 20.047 1 97.56 97 PHE A N 1
ATOM 787 C CA . PHE A 1 97 ? -3.859 30.094 18.781 1 97.56 97 PHE A CA 1
ATOM 788 C C . PHE A 1 97 ? -3.418 28.641 18.859 1 97.56 97 PHE A C 1
ATOM 790 O O . PHE A 1 97 ? -2.678 28.156 18 1 97.56 97 PHE A O 1
ATOM 797 N N . GLY A 1 98 ? -3.701 27.906 19.891 1 95.56 98 GLY A N 1
ATOM 798 C CA . GLY A 1 98 ? -3.348 26.5 20.062 1 95.56 98 GLY A CA 1
ATOM 799 C C . GLY A 1 98 ? -1.929 26.312 20.562 1 95.56 98 GLY A C 1
ATOM 800 O O . GLY A 1 98 ? -1.351 25.234 20.391 1 95.56 98 GLY A O 1
ATOM 801 N N . ILE A 1 99 ? -1.319 27.344 21.094 1 96.5 99 ILE A N 1
ATOM 802 C CA . ILE A 1 99 ? 0.046 27.266 21.594 1 96.5 99 ILE A CA 1
ATOM 803 C C . ILE A 1 99 ? 0.02 27.062 23.109 1 96.5 99 ILE A C 1
ATOM 805 O O . ILE A 1 99 ? -0.464 27.906 23.844 1 96.5 99 ILE A O 1
ATOM 809 N N . GLU A 1 100 ? 0.53 25.938 23.516 1 90.12 100 GLU A N 1
ATOM 810 C CA . GLU A 1 100 ? 0.448 25.578 24.922 1 90.12 100 GLU A CA 1
ATOM 811 C C . GLU A 1 100 ? 1.824 25.609 25.578 1 90.12 100 GLU A C 1
ATOM 813 O O . GLU A 1 100 ? 1.987 25.141 26.703 1 90.12 100 GLU A O 1
ATOM 818 N N . ASP A 1 101 ? 2.768 26.109 24.984 1 83.56 101 ASP A N 1
ATOM 819 C CA . ASP A 1 101 ? 4.117 26.172 25.531 1 83.56 101 ASP A CA 1
ATOM 820 C C . ASP A 1 101 ? 4.129 26.844 26.906 1 83.56 101 ASP A C 1
ATOM 822 O O . ASP A 1 101 ? 3.326 27.734 27.156 1 83.56 101 ASP A O 1
ATOM 826 N N . LYS A 1 102 ? 4.73 26.094 27.922 1 75 102 LYS A N 1
ATOM 827 C CA . LYS A 1 102 ? 4.957 26.719 29.219 1 75 102 LYS A CA 1
ATOM 828 C C . LYS A 1 102 ? 6.156 27.672 29.172 1 75 102 LYS A C 1
ATOM 830 O O . LYS A 1 102 ? 7.082 27.469 28.391 1 75 102 LYS A O 1
ATOM 835 N N . ARG A 1 103 ? 6.125 28.969 29.766 1 56.72 103 ARG A N 1
ATOM 836 C CA . ARG A 1 103 ? 7.312 29.797 29.953 1 56.72 103 ARG A CA 1
ATOM 837 C C . ARG A 1 103 ? 8.258 29.188 30.984 1 56.72 103 ARG A C 1
ATOM 839 O O . ARG A 1 103 ? 7.809 28.531 31.922 1 56.72 103 ARG A O 1
ATOM 846 N N . MET B 1 1 ? 11.82 18.672 20.594 1 42.25 1 MET B N 1
ATOM 847 C CA . MET B 1 1 ? 10.445 18.312 20.938 1 42.25 1 MET B CA 1
ATOM 848 C C . MET B 1 1 ? 10 17.094 20.141 1 42.25 1 MET B C 1
ATOM 850 O O . MET B 1 1 ? 10.453 16.875 19.016 1 42.25 1 MET B O 1
ATOM 854 N N . ALA B 1 2 ? 9.344 16.266 20.625 1 56.19 2 ALA B N 1
ATOM 855 C CA . ALA B 1 2 ? 8.961 14.992 20.016 1 56.19 2 ALA B CA 1
ATOM 856 C C . ALA B 1 2 ? 8.078 15.219 18.797 1 56.19 2 ALA B C 1
ATOM 858 O O . ALA B 1 2 ? 7.309 16.188 18.75 1 56.19 2 ALA B O 1
ATOM 859 N N . ARG B 1 3 ? 8.227 14.633 17.672 1 67.69 3 ARG B N 1
ATOM 860 C CA . ARG B 1 3 ? 7.465 14.758 16.438 1 67.69 3 ARG B CA 1
ATOM 861 C C . ARG B 1 3 ? 5.984 14.477 16.672 1 67.69 3 ARG B C 1
ATOM 863 O O . ARG B 1 3 ? 5.621 13.43 17.203 1 67.69 3 ARG B O 1
ATOM 870 N N . LYS B 1 4 ? 5.25 15.461 16.547 1 81.19 4 LYS B N 1
ATOM 871 C CA . LYS B 1 4 ? 3.807 15.312 16.688 1 81.19 4 LYS B CA 1
ATOM 872 C C . LYS B 1 4 ? 3.26 14.258 15.734 1 81.19 4 LYS B C 1
ATOM 874 O O . LYS B 1 4 ? 3.768 14.102 14.625 1 81.19 4 LYS B O 1
ATOM 879 N N . SER B 1 5 ? 2.24 13.531 16.297 1 89.12 5 SER B N 1
ATOM 880 C CA . SER B 1 5 ? 1.491 12.664 15.398 1 89.12 5 SER B CA 1
ATOM 881 C C . SER B 1 5 ? 0.708 13.469 14.375 1 89.12 5 SER B C 1
ATOM 883 O O . SER B 1 5 ? 0.534 14.68 14.531 1 89.12 5 SER B O 1
ATOM 885 N N . TYR B 1 6 ? 0.32 12.773 13.297 1 92.62 6 TYR B N 1
ATOM 886 C CA . TYR B 1 6 ? -0.513 13.398 12.273 1 92.62 6 TYR B CA 1
ATOM 887 C C . TYR B 1 6 ? -1.757 14.023 12.883 1 92.62 6 TYR B C 1
ATOM 889 O O . TYR B 1 6 ? -2.068 15.188 12.617 1 92.62 6 TYR B O 1
ATOM 897 N N . ALA B 1 7 ? -2.438 13.266 13.68 1 93.5 7 ALA B N 1
ATOM 898 C CA . ALA B 1 7 ? -3.676 13.734 14.297 1 93.5 7 ALA B CA 1
ATOM 899 C C . ALA B 1 7 ? -3.428 14.969 15.148 1 93.5 7 ALA B C 1
ATOM 901 O O . ALA B 1 7 ? -4.211 15.922 15.117 1 93.5 7 ALA B O 1
ATOM 902 N N . GLU B 1 8 ? -2.377 14.953 15.938 1 93.06 8 GLU B N 1
ATOM 903 C CA . GLU B 1 8 ? -2.029 16.094 16.781 1 93.06 8 GLU B CA 1
ATOM 904 C C . GLU B 1 8 ? -1.68 17.312 15.945 1 93.06 8 GLU B C 1
ATOM 906 O O . GLU B 1 8 ? -2.053 18.438 16.281 1 93.06 8 GLU B O 1
ATOM 911 N N . ASN B 1 9 ? -0.981 17.078 14.875 1 94 9 ASN B N 1
ATOM 912 C CA . ASN B 1 9 ? -0.629 18.172 13.977 1 94 9 ASN B CA 1
ATOM 913 C C . ASN B 1 9 ? -1.871 18.844 13.391 1 94 9 ASN B C 1
ATOM 915 O O . ASN B 1 9 ? -2.004 20.062 13.43 1 94 9 ASN B O 1
ATOM 919 N N . ILE B 1 10 ? -2.75 18.062 12.852 1 97.5 10 ILE B N 1
ATOM 920 C CA . ILE B 1 10 ? -3.953 18.578 12.219 1 97.5 10 ILE B CA 1
ATOM 921 C C . ILE B 1 10 ? -4.789 19.344 13.242 1 97.5 10 ILE B C 1
ATOM 923 O O . ILE B 1 10 ? -5.301 20.422 12.953 1 97.5 10 ILE B O 1
ATOM 927 N N . LYS B 1 11 ? -4.902 18.781 14.406 1 96.25 11 LYS B N 1
ATOM 928 C CA . LYS B 1 11 ? -5.637 19.469 15.469 1 96.25 11 LYS B CA 1
ATOM 929 C C . LYS B 1 11 ? -5.004 20.812 15.797 1 96.25 11 LYS B C 1
ATOM 931 O O . LYS B 1 11 ? -5.703 21.812 15.953 1 96.25 11 LYS B O 1
ATOM 936 N N . SER B 1 12 ? -3.709 20.812 15.945 1 96.06 12 SER B N 1
ATOM 937 C CA . SER B 1 12 ? -2.969 22.047 16.25 1 96.06 12 SER B CA 1
ATOM 938 C C . SER B 1 12 ? -3.17 23.094 15.156 1 96.06 12 SER B C 1
ATOM 940 O O . SER B 1 12 ? -3.371 24.266 15.453 1 96.06 12 SER B O 1
ATOM 942 N N . VAL B 1 13 ? -3.139 22.672 13.953 1 98.06 13 VAL B N 1
ATOM 943 C CA . VAL B 1 13 ? -3.309 23.594 12.82 1 98.06 13 VAL B CA 1
ATOM 944 C C . VAL B 1 13 ? -4.727 24.156 12.828 1 98.06 13 VAL B C 1
ATOM 946 O O . VAL B 1 13 ? -4.922 25.359 12.594 1 98.06 13 VAL B O 1
ATOM 949 N N . LYS B 1 14 ? -5.695 23.359 13.078 1 98.44 14 LYS B N 1
ATOM 950 C CA . LYS B 1 14 ? -7.082 23.812 13.141 1 98.44 14 LYS B CA 1
ATOM 951 C C . LYS B 1 14 ? -7.254 24.875 14.219 1 98.44 14 LYS B C 1
ATOM 953 O O . LYS B 1 14 ? -7.906 25.906 13.992 1 98.44 14 LYS B O 1
ATOM 958 N N . LEU B 1 15 ? -6.652 24.656 15.359 1 98.06 15 LEU B N 1
ATOM 959 C CA . LEU B 1 15 ? -6.723 25.625 16.438 1 98.06 15 LEU B CA 1
ATOM 960 C C . LEU B 1 15 ? -6.043 26.938 16.047 1 98.06 15 LEU B C 1
ATOM 962 O O . LEU B 1 15 ? -6.535 28.016 16.375 1 98.06 15 LEU B O 1
ATOM 966 N N . MET B 1 16 ? -4.945 26.797 15.398 1 98.38 16 MET B N 1
ATOM 967 C CA . MET B 1 16 ? -4.23 27.984 14.914 1 98.38 16 MET B CA 1
ATOM 968 C C . MET B 1 16 ? -5.094 28.781 13.945 1 98.38 16 MET B C 1
ATOM 970 O O . MET B 1 16 ? -5.227 30 14.078 1 98.38 16 MET B O 1
ATOM 974 N N . ILE B 1 17 ? -5.691 28.078 13 1 98.75 17 ILE B N 1
ATOM 975 C CA . ILE B 1 17 ? -6.547 28.719 12.016 1 98.75 17 ILE B CA 1
ATOM 976 C C . ILE B 1 17 ? -7.719 29.406 12.711 1 98.75 17 ILE B C 1
ATOM 978 O O . ILE B 1 17 ? -8.016 30.578 12.438 1 98.75 17 ILE B O 1
ATOM 982 N N . ASP B 1 18 ? -8.352 28.75 13.625 1 98.5 18 ASP B N 1
ATOM 983 C CA . ASP B 1 18 ? -9.469 29.312 14.375 1 98.5 18 ASP B CA 1
ATOM 984 C C . ASP B 1 18 ? -9.031 30.562 15.148 1 98.5 18 ASP B C 1
ATOM 986 O O . ASP B 1 18 ? -9.727 31.578 15.148 1 98.5 18 ASP B O 1
ATOM 990 N N . GLY B 1 19 ? -7.91 30.391 15.812 1 98.31 19 GLY B N 1
ATOM 991 C CA . GLY B 1 19 ? -7.371 31.531 16.547 1 98.31 19 GLY B CA 1
ATOM 992 C C . GLY B 1 19 ? -7.121 32.75 15.664 1 98.31 19 GLY B C 1
ATOM 993 O O . GLY B 1 19 ? -7.504 33.844 16.016 1 98.31 19 GLY B O 1
ATOM 994 N N . LEU B 1 20 ? -6.543 32.531 14.547 1 98.5 20 LEU B N 1
ATOM 995 C CA . LEU B 1 20 ? -6.254 33.625 13.617 1 98.5 20 LEU B CA 1
ATOM 996 C C . LEU B 1 20 ? -7.539 34.25 13.094 1 98.5 20 LEU B C 1
ATOM 998 O O . LEU B 1 20 ? -7.652 35.469 13.023 1 98.5 20 LEU B O 1
ATOM 1002 N N . ARG B 1 21 ? -8.469 33.406 12.805 1 98.38 21 ARG B N 1
ATOM 1003 C CA . ARG B 1 21 ? -9.734 33.938 12.297 1 98.38 21 ARG B CA 1
ATOM 1004 C C . ARG B 1 21 ? -10.484 34.719 13.367 1 98.38 21 ARG B C 1
ATOM 1006 O O . ARG B 1 21 ? -11.141 35.719 13.07 1 98.38 21 ARG B O 1
ATOM 1013 N N . ASN B 1 22 ? -10.383 34.312 14.602 1 97.69 22 ASN B N 1
ATOM 1014 C CA . ASN B 1 22 ? -11.023 35 15.727 1 97.69 22 ASN B CA 1
ATOM 1015 C C . ASN B 1 22 ? -10.383 36.344 15.992 1 97.69 22 ASN B C 1
ATOM 1017 O O . ASN B 1 22 ? -10.977 37.219 16.641 1 97.69 22 ASN B O 1
ATOM 1021 N N . HIS B 1 23 ? -9.18 36.5 15.5 1 97.19 23 HIS B N 1
ATOM 1022 C CA . HIS B 1 23 ? -8.453 37.75 15.68 1 97.19 23 HIS B CA 1
ATOM 1023 C C . HIS B 1 23 ? -8.242 38.469 14.352 1 97.19 23 HIS B C 1
ATOM 1025 O O . HIS B 1 23 ? -7.219 39.125 14.148 1 97.19 23 HIS B O 1
ATOM 1031 N N . LYS B 1 24 ? -9.133 38.281 13.398 1 95.75 24 LYS B N 1
ATOM 1032 C CA . LYS B 1 24 ? -9.023 38.75 12.023 1 95.75 24 LYS B CA 1
ATOM 1033 C C . LYS B 1 24 ? -8.695 40.25 11.984 1 95.75 24 LYS B C 1
ATOM 1035 O O . LYS B 1 24 ? -8.031 40.719 11.062 1 95.75 24 LYS B O 1
ATOM 1040 N N . ASP B 1 25 ? -9.141 41.031 13.016 1 96.25 25 ASP B N 1
ATOM 1041 C CA . ASP B 1 25 ? -8.961 42.469 13.039 1 96.25 25 ASP B CA 1
ATOM 1042 C C . ASP B 1 25 ? -7.598 42.844 13.625 1 96.25 25 ASP B C 1
ATOM 1044 O O . ASP B 1 25 ? -7.184 44 13.555 1 96.25 25 ASP B O 1
ATOM 1048 N N . ASN B 1 26 ? -6.941 41.938 14.289 1 96.38 26 ASN B N 1
ATOM 1049 C CA . ASN B 1 26 ? -5.637 42.156 14.914 1 96.38 26 ASN B CA 1
ATOM 1050 C C . ASN B 1 26 ? -4.719 40.938 14.695 1 96.38 26 ASN B C 1
ATOM 1052 O O . ASN B 1 26 ? -4.262 40.312 15.656 1 96.38 26 ASN B O 1
ATOM 1056 N N . LEU B 1 27 ? -4.402 40.719 13.43 1 98.12 27 LEU B N 1
ATOM 1057 C CA . LEU B 1 27 ? -3.57 39.562 13.062 1 98.12 27 LEU B CA 1
ATOM 1058 C C . LEU B 1 27 ? -2.107 39.844 13.398 1 98.12 27 LEU B C 1
ATOM 1060 O O . LEU B 1 27 ? -1.66 40.969 13.391 1 98.12 27 LEU B O 1
ATOM 1064 N N . PRO B 1 28 ? -1.367 38.75 13.68 1 97.31 28 PRO B N 1
ATOM 1065 C CA . PRO B 1 28 ? 0.078 38.938 13.844 1 97.31 28 PRO B CA 1
ATOM 1066 C C . PRO B 1 28 ? 0.746 39.5 12.602 1 97.31 28 PRO B C 1
ATOM 1068 O O . PRO B 1 28 ? 0.264 39.312 11.484 1 97.31 28 PRO B O 1
ATOM 1071 N N . ALA B 1 29 ? 1.848 40.219 12.867 1 96.38 29 ALA B N 1
ATOM 1072 C CA . ALA B 1 29 ? 2.578 40.844 11.758 1 96.38 29 ALA B CA 1
ATOM 1073 C C . ALA B 1 29 ? 2.957 39.812 10.711 1 96.38 29 ALA B C 1
ATOM 1075 O O . ALA B 1 29 ? 3.418 38.719 11.047 1 96.38 29 ALA B O 1
ATOM 1076 N N . GLY B 1 30 ? 2.666 40.031 9.477 1 96.12 30 GLY B N 1
ATOM 1077 C CA . GLY B 1 30 ? 3.055 39.156 8.383 1 96.12 30 GLY B CA 1
ATOM 1078 C C . GLY B 1 30 ? 2 38.125 8.047 1 96.12 30 GLY B C 1
ATOM 1079 O O . GLY B 1 30 ? 2.141 37.375 7.078 1 96.12 30 GLY B O 1
ATOM 1080 N N . ILE B 1 31 ? 1.032 38.031 8.891 1 98.38 31 ILE B N 1
ATOM 1081 C CA . ILE B 1 31 ? -0.068 37.094 8.648 1 98.38 31 ILE B CA 1
ATO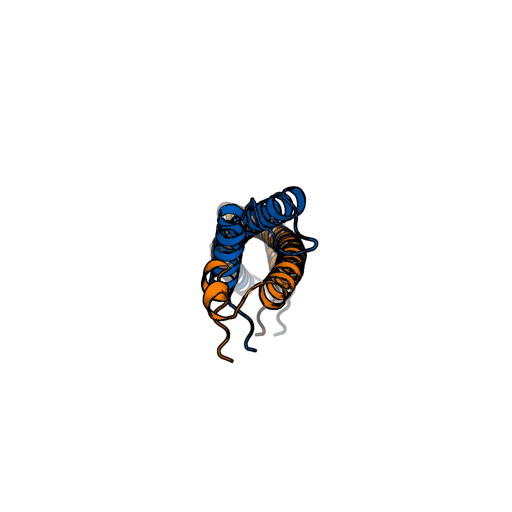M 1082 C C . ILE B 1 31 ? -1.289 37.875 8.148 1 98.38 31 ILE B C 1
ATOM 1084 O O . ILE B 1 31 ? -1.729 38.844 8.789 1 98.38 31 ILE B O 1
ATOM 1088 N N . ASP B 1 32 ? -1.793 37.531 6.965 1 97.81 32 ASP B N 1
ATOM 1089 C CA . ASP B 1 32 ? -3.014 38.125 6.434 1 97.81 32 ASP B CA 1
ATOM 1090 C C . ASP B 1 32 ? -4.039 37.062 6.07 1 97.81 32 ASP B C 1
ATOM 1092 O O . ASP B 1 32 ? -3.824 35.875 6.336 1 97.81 32 ASP B O 1
ATOM 1096 N N . GLU B 1 33 ? -5.109 37.5 5.562 1 97.12 33 GLU B N 1
ATOM 1097 C CA . GLU B 1 33 ? -6.191 36.562 5.254 1 97.12 33 GLU B CA 1
ATOM 1098 C C . GLU B 1 33 ? -5.758 35.531 4.215 1 97.12 33 GLU B C 1
ATOM 1100 O O . GLU B 1 33 ? -6.176 34.375 4.273 1 97.12 33 GLU B O 1
ATOM 1105 N N . ALA B 1 34 ? -4.965 35.969 3.281 1 98.12 34 ALA B N 1
ATOM 1106 C CA . ALA B 1 34 ? -4.469 35.031 2.262 1 98.12 34 ALA B CA 1
ATOM 1107 C C . ALA B 1 34 ? -3.629 33.906 2.887 1 98.12 34 ALA B C 1
ATOM 1109 O O . ALA B 1 34 ? -3.703 32.75 2.467 1 98.12 34 ALA B O 1
ATOM 1110 N N . PHE B 1 35 ? -2.84 34.344 3.859 1 98.62 35 PHE B N 1
ATOM 1111 C CA . PHE B 1 35 ? -2.035 33.375 4.586 1 98.62 35 PHE B CA 1
ATOM 1112 C C . PHE B 1 35 ? -2.924 32.344 5.27 1 98.62 35 PHE B C 1
ATOM 1114 O O . PHE B 1 35 ? -2.668 31.141 5.176 1 98.62 35 PHE B O 1
ATOM 1121 N N . ILE B 1 36 ? -3.904 32.812 5.926 1 98.75 36 ILE B N 1
ATOM 1122 C CA . ILE B 1 36 ? -4.816 31.938 6.656 1 98.75 36 ILE B CA 1
ATOM 1123 C C . ILE B 1 36 ? -5.516 30.984 5.68 1 98.75 36 ILE B C 1
ATOM 1125 O O . ILE B 1 36 ? -5.629 29.781 5.949 1 98.75 36 ILE B O 1
ATOM 1129 N N . ASP B 1 37 ? -5.945 31.516 4.547 1 98.5 37 ASP B N 1
ATOM 1130 C CA . ASP B 1 37 ? -6.621 30.703 3.537 1 98.5 37 ASP B CA 1
ATOM 1131 C C . ASP B 1 37 ? -5.695 29.609 2.994 1 98.5 37 ASP B C 1
ATOM 1133 O O . ASP B 1 37 ? -6.129 28.484 2.75 1 98.5 37 ASP B O 1
ATOM 1137 N N . GLU B 1 38 ? -4.469 29.969 2.826 1 98.56 38 GLU B N 1
ATOM 1138 C CA . GLU B 1 38 ? -3.492 29 2.35 1 98.56 38 GLU B CA 1
ATOM 1139 C C . GLU B 1 38 ? -3.268 27.891 3.379 1 98.56 38 GLU B C 1
ATOM 1141 O O . GLU B 1 38 ? -3.17 26.719 3.023 1 98.56 38 GLU B O 1
ATOM 1146 N N . LEU B 1 39 ? -3.131 28.281 4.645 1 98.62 39 LEU B N 1
ATOM 1147 C CA . LEU B 1 39 ? -2.967 27.312 5.723 1 98.62 39 LEU B CA 1
ATOM 1148 C C . LEU B 1 39 ? -4.145 26.344 5.766 1 98.62 39 LEU B C 1
ATOM 1150 O O . LEU B 1 39 ? -3.955 25.125 5.883 1 98.62 39 LEU B O 1
ATOM 1154 N N . GLU B 1 40 ? -5.293 26.875 5.648 1 98.75 40 GLU B N 1
ATOM 1155 C CA . GLU B 1 40 ? -6.496 26.047 5.645 1 98.75 40 GLU B CA 1
ATOM 1156 C C . GLU B 1 40 ? -6.535 25.141 4.426 1 9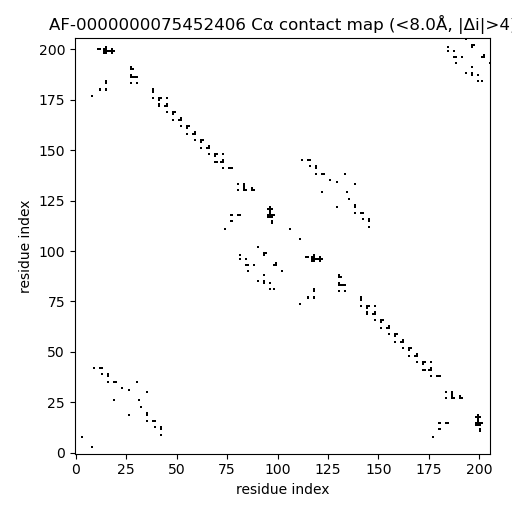8.75 40 GLU B C 1
ATOM 1158 O O . GLU B 1 40 ? -6.895 23.969 4.531 1 98.75 40 GLU B O 1
ATOM 1163 N N . ALA B 1 41 ? -6.188 25.672 3.273 1 98.75 41 ALA B N 1
ATOM 1164 C CA . ALA B 1 41 ? -6.16 24.875 2.055 1 98.75 41 ALA B CA 1
ATOM 1165 C C . ALA B 1 41 ? -5.16 23.719 2.178 1 98.75 41 ALA B C 1
ATOM 1167 O O . ALA B 1 41 ? -5.438 22.594 1.753 1 98.75 41 ALA B O 1
ATOM 1168 N N . LEU B 1 42 ? -4.023 24.031 2.725 1 98.75 42 LEU B N 1
ATOM 1169 C CA . LEU B 1 42 ? -3.006 23 2.928 1 98.75 42 LEU B CA 1
ATOM 1170 C C . LEU B 1 42 ? -3.5 21.938 3.896 1 98.75 42 LEU B C 1
ATOM 1172 O O . LEU B 1 42 ? -3.311 20.734 3.66 1 98.75 42 LEU B O 1
ATOM 1176 N N . LYS B 1 43 ? -4.07 22.391 4.969 1 98.75 43 LYS B N 1
ATOM 1177 C CA . LYS B 1 43 ? -4.645 21.438 5.926 1 98.75 43 LYS B CA 1
ATOM 1178 C C . LYS B 1 43 ? -5.633 20.5 5.242 1 98.75 43 LYS B C 1
ATOM 1180 O O . LYS B 1 43 ? -5.551 19.281 5.41 1 98.75 43 LYS B O 1
ATOM 1185 N N . ASN B 1 44 ? -6.578 21.047 4.457 1 98.75 44 ASN B N 1
ATOM 1186 C CA . ASN B 1 44 ? -7.582 20.25 3.756 1 98.75 44 ASN B CA 1
ATOM 1187 C C . ASN B 1 44 ? -6.938 19.281 2.775 1 98.75 44 ASN B C 1
ATOM 1189 O O . ASN B 1 44 ? -7.367 18.125 2.666 1 98.75 44 ASN B O 1
ATOM 1193 N N . LYS B 1 45 ? -5.965 19.75 2.117 1 98.75 45 LYS B N 1
ATOM 1194 C CA . LYS B 1 45 ? -5.246 18.906 1.172 1 98.75 45 LYS B CA 1
ATOM 1195 C C . LYS B 1 45 ? -4.566 17.734 1.888 1 98.75 45 LYS B C 1
ATOM 1197 O O . LYS B 1 45 ? -4.652 16.594 1.438 1 98.75 45 LYS B O 1
ATOM 1202 N N . VAL B 1 46 ? -3.938 18.016 2.961 1 98.69 46 VAL B N 1
ATOM 1203 C CA . VAL B 1 46 ? -3.24 16.984 3.725 1 98.69 46 VAL B CA 1
ATOM 1204 C C . VAL B 1 46 ? -4.246 15.961 4.254 1 98.69 46 VAL B C 1
ATOM 1206 O O . VAL B 1 46 ? -3.982 14.758 4.242 1 98.69 46 VAL B O 1
ATOM 1209 N N . GLU B 1 47 ? -5.359 16.422 4.707 1 98.69 47 GLU B N 1
ATOM 1210 C CA . GLU B 1 47 ? -6.391 15.508 5.184 1 98.69 47 GLU B CA 1
ATOM 1211 C C . GLU B 1 47 ? -6.891 14.609 4.059 1 98.69 47 GLU B C 1
ATOM 1213 O O . GLU B 1 47 ? -7.105 13.414 4.266 1 98.69 47 GLU B O 1
ATOM 1218 N N . THR B 1 48 ? -7.094 15.211 2.891 1 98.69 48 THR B N 1
ATOM 1219 C CA . THR B 1 48 ? -7.52 14.438 1.728 1 98.69 48 THR B CA 1
ATOM 1220 C C . THR B 1 48 ? -6.473 13.391 1.357 1 98.69 48 THR B C 1
ATOM 1222 O O . THR B 1 48 ? -6.801 12.227 1.138 1 98.69 48 THR B O 1
ATOM 1225 N N . LEU B 1 49 ? -5.262 13.812 1.304 1 98.5 49 LEU B N 1
ATOM 1226 C CA . LEU B 1 49 ? -4.172 12.906 0.962 1 98.5 49 LEU B CA 1
ATOM 1227 C C . LEU B 1 49 ? -4.066 11.781 1.981 1 98.5 49 LEU B C 1
ATOM 1229 O O . LEU B 1 49 ? -3.824 10.625 1.614 1 98.5 49 LEU B O 1
ATOM 1233 N N . ASN B 1 50 ? -4.254 12.117 3.234 1 98.06 50 ASN B N 1
ATOM 1234 C CA . ASN B 1 50 ? -4.227 11.086 4.27 1 98.06 50 ASN B CA 1
ATOM 1235 C C . ASN B 1 50 ? -5.324 10.055 4.059 1 98.06 50 ASN B C 1
ATOM 1237 O O . ASN B 1 50 ? -5.078 8.852 4.168 1 98.06 50 ASN B O 1
ATOM 1241 N N . SER B 1 51 ? -6.504 10.531 3.775 1 98.19 51 SER B N 1
ATOM 1242 C CA . SER B 1 51 ? -7.629 9.633 3.529 1 98.19 51 SER B CA 1
ATOM 1243 C C . SER B 1 51 ? -7.355 8.719 2.34 1 98.19 51 SER B C 1
ATOM 1245 O O . SER B 1 51 ? -7.633 7.52 2.395 1 98.19 51 SER B O 1
ATOM 1247 N N . GLU B 1 52 ? -6.844 9.266 1.32 1 98.5 52 GLU B N 1
ATOM 1248 C CA . GLU B 1 52 ? -6.512 8.484 0.132 1 98.5 52 GLU B CA 1
ATOM 1249 C C . GLU B 1 52 ? -5.426 7.449 0.433 1 98.5 52 GLU B C 1
ATOM 1251 O O . GLU B 1 52 ? -5.504 6.309 -0.03 1 98.5 52 GLU B O 1
ATOM 1256 N N . GLN B 1 53 ? -4.48 7.902 1.182 1 98.19 53 GLN B N 1
ATOM 1257 C CA . GLN B 1 53 ? -3.4 7 1.556 1 98.19 53 GLN B CA 1
ATOM 1258 C C . GLN B 1 53 ? -3.922 5.832 2.389 1 98.19 53 GLN B C 1
ATOM 1260 O O . GLN B 1 53 ? -3.539 4.684 2.166 1 98.19 53 GLN B O 1
ATOM 1265 N N . GLU B 1 54 ? -4.77 6.129 3.287 1 98.19 54 GLU B N 1
ATOM 1266 C CA . GLU B 1 54 ? -5.348 5.082 4.121 1 98.19 54 GLU B CA 1
ATOM 1267 C C . GLU B 1 54 ? -6.164 4.098 3.287 1 98.19 54 GLU B C 1
ATOM 1269 O O . GLU B 1 54 ? -6.148 2.895 3.545 1 98.19 54 GLU B O 1
ATOM 1274 N N . LYS B 1 55 ? -6.836 4.633 2.338 1 98.5 55 LYS B N 1
ATOM 1275 C CA . LYS B 1 55 ? -7.594 3.766 1.439 1 98.5 55 LYS B CA 1
ATOM 1276 C C . LYS B 1 55 ? -6.664 2.848 0.649 1 98.5 55 LYS B C 1
ATOM 1278 O O . LYS B 1 55 ? -6.938 1.652 0.511 1 98.5 55 LYS B O 1
ATOM 1283 N N . LEU B 1 56 ? -5.582 3.385 0.119 1 98.56 56 LEU B N 1
ATOM 1284 C CA . LEU B 1 56 ? -4.613 2.596 -0.634 1 98.56 56 LEU B CA 1
ATOM 1285 C C . LEU B 1 56 ? -3.992 1.516 0.245 1 98.56 56 LEU B C 1
ATOM 1287 O O . LEU B 1 56 ? -3.762 0.394 -0.211 1 98.56 56 LEU B O 1
ATOM 1291 N N . LYS B 1 57 ? -3.75 1.834 1.471 1 98.62 57 LYS B N 1
ATOM 1292 C CA . LYS B 1 57 ? -3.205 0.857 2.41 1 98.62 57 LYS B CA 1
ATOM 1293 C C . LYS B 1 57 ? -4.172 -0.308 2.611 1 98.62 57 LYS B C 1
ATOM 1295 O O . LYS B 1 57 ? -3.758 -1.47 2.609 1 98.62 57 LYS B O 1
ATOM 1300 N N . ALA B 1 58 ? -5.402 0.029 2.779 1 98.44 58 ALA B N 1
ATOM 1301 C CA . ALA B 1 58 ? -6.422 -0.997 2.973 1 98.44 58 ALA B CA 1
ATOM 1302 C C . ALA B 1 58 ? -6.555 -1.878 1.733 1 98.44 58 ALA B C 1
ATOM 1304 O O . ALA B 1 58 ? -6.641 -3.104 1.842 1 98.44 58 ALA B O 1
ATOM 1305 N N . ASP B 1 59 ? -6.617 -1.25 0.594 1 98.31 59 ASP B N 1
ATOM 1306 C CA . ASP B 1 59 ? -6.711 -1.988 -0.661 1 98.31 59 ASP B CA 1
ATOM 1307 C C . ASP B 1 59 ? -5.512 -2.92 -0.84 1 98.31 59 ASP B C 1
ATOM 1309 O O . ASP B 1 59 ? -5.672 -4.07 -1.254 1 98.31 59 ASP B O 1
ATOM 1313 N N . LEU B 1 60 ? -4.352 -2.416 -0.562 1 98.38 60 LEU B N 1
ATOM 1314 C CA . LEU B 1 60 ? -3.146 -3.223 -0.702 1 98.38 60 LEU B CA 1
ATOM 1315 C C . LEU B 1 60 ? -3.182 -4.426 0.237 1 98.38 60 LEU B C 1
ATOM 1317 O O . LEU B 1 60 ? -2.803 -5.531 -0.15 1 98.38 60 LEU B O 1
ATOM 1321 N N . LYS B 1 61 ? -3.607 -4.172 1.39 1 98.44 61 LYS B N 1
ATOM 1322 C CA . LYS B 1 61 ? -3.729 -5.266 2.348 1 98.44 61 LYS B CA 1
ATOM 1323 C C . LYS B 1 61 ? -4.66 -6.355 1.821 1 98.44 61 LYS B C 1
ATOM 1325 O O . LYS B 1 61 ? -4.309 -7.539 1.836 1 98.44 61 LYS B O 1
ATOM 1330 N N . SER B 1 62 ? -5.824 -5.969 1.385 1 98.31 62 SER B N 1
ATOM 1331 C CA . SER B 1 62 ? -6.812 -6.906 0.866 1 98.31 62 SER B CA 1
ATOM 1332 C C . SER B 1 62 ? -6.277 -7.66 -0.347 1 98.31 62 SER B C 1
ATOM 1334 O O . SER B 1 62 ? -6.43 -8.875 -0.443 1 98.31 62 SER B O 1
ATOM 1336 N N . LYS B 1 63 ? -5.664 -6.934 -1.218 1 98.31 63 LYS B N 1
ATOM 1337 C CA . LYS B 1 63 ? -5.125 -7.539 -2.432 1 98.31 63 LYS B CA 1
ATOM 1338 C C . LYS B 1 63 ? -4.02 -8.539 -2.102 1 98.31 63 LYS B C 1
ATOM 1340 O O . LYS B 1 63 ? -3.938 -9.609 -2.711 1 98.31 63 LYS B O 1
ATOM 1345 N N . THR B 1 64 ? -3.213 -8.18 -1.172 1 98.19 64 THR B N 1
ATOM 1346 C CA . THR B 1 64 ? -2.117 -9.047 -0.752 1 98.19 64 THR B CA 1
ATOM 1347 C C . THR B 1 64 ? -2.654 -10.352 -0.167 1 98.19 64 THR B C 1
ATOM 1349 O O . THR B 1 64 ? -2.137 -11.43 -0.461 1 98.19 64 THR B O 1
ATOM 1352 N N . GLU B 1 65 ? -3.688 -10.219 0.622 1 98.5 65 GLU B N 1
ATOM 1353 C CA . GLU B 1 65 ? -4.301 -11.406 1.205 1 98.5 65 GLU B CA 1
ATOM 1354 C C . GLU B 1 65 ? -4.855 -12.328 0.123 1 98.5 65 GLU B C 1
ATOM 1356 O O . GLU B 1 65 ? -4.684 -13.547 0.19 1 98.5 65 GLU B O 1
ATOM 1361 N N . GLU B 1 66 ? -5.516 -11.711 -0.792 1 98.5 66 GLU B N 1
ATOM 1362 C CA . GLU B 1 66 ? -6.051 -12.5 -1.897 1 98.5 66 GLU B CA 1
ATOM 1363 C C . GLU B 1 66 ? -4.93 -13.148 -2.705 1 98.5 66 GLU B C 1
ATOM 1365 O O . GLU B 1 66 ? -5.016 -14.32 -3.072 1 98.5 66 GLU B O 1
ATOM 1370 N N . PHE B 1 67 ? -3.918 -12.391 -2.994 1 98.25 67 PHE B N 1
ATOM 1371 C CA . PHE B 1 67 ? -2.756 -12.891 -3.717 1 98.25 67 PHE B CA 1
ATOM 1372 C C . PHE B 1 67 ? -2.156 -14.094 -3.008 1 98.25 67 PHE B C 1
ATOM 1374 O O . PHE B 1 67 ? -1.932 -15.141 -3.627 1 98.25 67 PHE B O 1
ATOM 1381 N N . ASP B 1 68 ? -1.964 -13.961 -1.805 1 97.69 68 ASP B N 1
ATOM 1382 C CA . ASP B 1 68 ? -1.353 -15.031 -1.023 1 97.69 68 ASP B CA 1
ATOM 1383 C C . ASP B 1 68 ? -2.221 -16.297 -1.042 1 97.69 68 ASP B C 1
ATOM 1385 O O . ASP B 1 68 ? 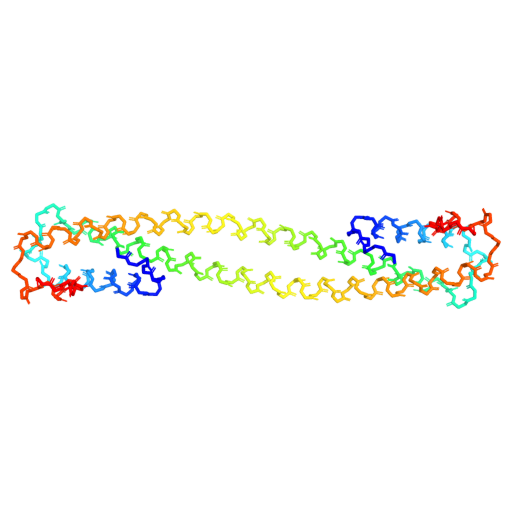-1.705 -17.406 -1.166 1 97.69 68 ASP B O 1
ATOM 1389 N N . LYS B 1 69 ? -3.473 -16.109 -0.869 1 98.44 69 LYS B N 1
ATOM 1390 C CA . LYS B 1 69 ? -4.414 -17.219 -0.889 1 98.44 69 LYS B CA 1
ATOM 1391 C C . LYS B 1 69 ? -4.359 -17.969 -2.223 1 98.44 69 LYS B C 1
ATOM 1393 O O . LYS B 1 69 ? -4.266 -19.188 -2.254 1 98.44 69 LYS B O 1
ATOM 1398 N N . GLN B 1 70 ? -4.398 -17.234 -3.299 1 98.31 70 GLN B N 1
ATOM 1399 C CA . GLN B 1 70 ? -4.398 -17.844 -4.625 1 98.31 70 GLN B CA 1
ATOM 1400 C C . GLN B 1 70 ? -3.041 -18.469 -4.941 1 98.31 70 GLN B C 1
ATOM 1402 O O . GLN B 1 70 ? -2.971 -19.516 -5.598 1 98.31 70 GLN B O 1
ATOM 1407 N N . LEU B 1 71 ? -2.006 -17.844 -4.496 1 97.88 71 LEU B N 1
ATOM 1408 C CA . LEU B 1 71 ? -0.67 -18.406 -4.684 1 97.88 71 LEU B CA 1
ATOM 1409 C C . LEU B 1 71 ? -0.534 -19.734 -3.967 1 97.88 71 LEU B C 1
ATOM 1411 O O . LEU B 1 71 ? 0.05 -20.688 -4.508 1 97.88 71 LEU B O 1
ATOM 1415 N N . LYS B 1 72 ? -1.059 -19.781 -2.799 1 97.81 72 LYS B N 1
ATOM 1416 C CA . LYS B 1 72 ? -1.036 -21.031 -2.055 1 97.81 72 LYS B CA 1
ATOM 1417 C C . LYS B 1 72 ? -1.797 -22.125 -2.799 1 97.81 72 LYS B C 1
ATOM 1419 O O . LYS B 1 72 ? -1.323 -23.266 -2.902 1 97.81 72 LYS B O 1
ATOM 1424 N N . LEU B 1 73 ? -2.967 -21.797 -3.271 1 98.38 73 LEU B N 1
ATOM 1425 C CA . LEU B 1 73 ? -3.752 -22.75 -4.039 1 98.38 73 LEU B CA 1
ATOM 1426 C C . LEU B 1 73 ? -2.98 -23.234 -5.266 1 98.38 73 LEU B C 1
ATOM 1428 O O . LEU B 1 73 ? -2.967 -24.438 -5.566 1 98.38 73 LEU B O 1
ATOM 1432 N N . LEU B 1 74 ? -2.336 -22.344 -5.934 1 98.38 74 LEU B N 1
ATOM 1433 C CA . LEU B 1 74 ? -1.534 -22.656 -7.109 1 98.38 74 LEU B CA 1
ATOM 1434 C C . LEU B 1 74 ? -0.403 -23.609 -6.754 1 98.38 74 LEU B C 1
ATOM 1436 O O . LEU B 1 74 ? -0.217 -24.641 -7.422 1 98.38 74 LEU B O 1
ATOM 1440 N N . THR B 1 75 ? 0.301 -23.297 -5.691 1 97.25 75 THR B N 1
ATOM 1441 C CA . THR B 1 75 ? 1.455 -24.094 -5.297 1 97.25 75 THR B CA 1
ATOM 1442 C C . THR B 1 75 ? 1.019 -25.484 -4.832 1 97.25 75 THR B C 1
ATOM 1444 O O . THR B 1 75 ? 1.695 -26.469 -5.105 1 97.25 75 THR B O 1
ATOM 1447 N N . ASP B 1 76 ? -0.105 -25.547 -4.152 1 97.81 76 ASP B N 1
ATOM 1448 C CA . ASP B 1 76 ? -0.645 -26.828 -3.719 1 97.81 76 ASP B CA 1
ATOM 1449 C C . ASP B 1 76 ? -1.01 -27.703 -4.918 1 97.81 76 ASP B C 1
ATOM 1451 O O . ASP B 1 76 ? -0.691 -28.891 -4.941 1 97.81 76 ASP B O 1
ATOM 1455 N N . LYS B 1 77 ? -1.658 -27.125 -5.848 1 98.12 77 LYS B N 1
ATOM 1456 C CA . LYS B 1 77 ? -2.057 -27.875 -7.031 1 98.12 77 LYS B CA 1
ATOM 1457 C C . LYS B 1 77 ? -0.838 -28.312 -7.84 1 98.12 77 LYS B C 1
ATOM 1459 O O . LYS B 1 77 ? -0.794 -29.438 -8.344 1 98.12 77 LYS B O 1
ATOM 1464 N N . GLN B 1 78 ? 0.079 -27.422 -7.957 1 97.88 78 GLN B N 1
ATOM 1465 C CA . GLN B 1 78 ? 1.321 -27.781 -8.633 1 97.88 78 GLN B CA 1
ATOM 1466 C C . GLN B 1 78 ? 2.008 -28.938 -7.934 1 97.88 78 GLN B C 1
ATOM 1468 O O . GLN B 1 78 ? 2.578 -29.812 -8.594 1 97.88 78 GLN B O 1
ATOM 1473 N N . SER B 1 79 ? 2.02 -28.938 -6.637 1 97.31 79 SER B N 1
ATOM 1474 C CA . SER B 1 79 ? 2.629 -30.016 -5.852 1 97.31 79 SER B CA 1
ATOM 1475 C C . SER B 1 79 ? 1.984 -31.359 -6.16 1 97.31 79 SER B C 1
ATOM 1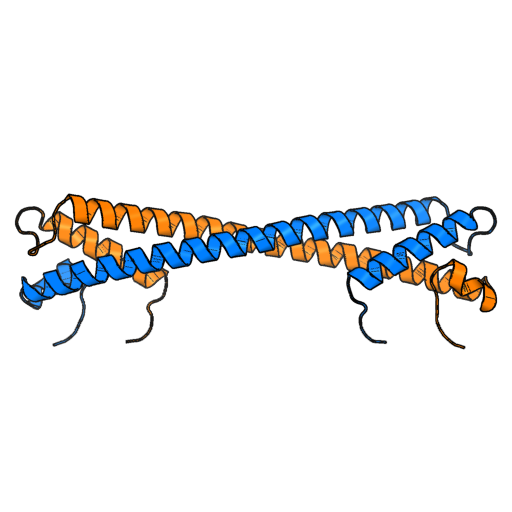477 O O . SER B 1 79 ? 2.672 -32.375 -6.227 1 97.31 79 SER B O 1
ATOM 1479 N N . VAL B 1 80 ? 0.728 -31.391 -6.316 1 98.25 80 VAL B N 1
ATOM 1480 C CA . VAL B 1 80 ? 0.018 -32.594 -6.688 1 98.25 80 VAL B CA 1
ATOM 1481 C C . VAL B 1 80 ? 0.513 -33.094 -8.047 1 98.25 80 VAL B C 1
ATOM 1483 O O . VAL B 1 80 ? 0.874 -34.281 -8.195 1 98.25 80 VAL B O 1
ATOM 1486 N N . ALA B 1 81 ? 0.558 -32.188 -9 1 98.19 81 ALA B N 1
ATOM 1487 C CA . ALA B 1 81 ? 1.021 -32.531 -10.336 1 98.19 81 ALA B CA 1
ATOM 1488 C C . ALA B 1 81 ? 2.455 -33.062 -10.305 1 98.19 81 ALA B C 1
ATOM 1490 O O . ALA B 1 81 ? 2.779 -34.062 -10.969 1 98.19 81 ALA B O 1
ATOM 1491 N N . ARG B 1 82 ? 3.258 -32.375 -9.547 1 97.69 82 ARG B N 1
ATOM 1492 C CA . ARG B 1 82 ? 4.656 -32.75 -9.398 1 97.69 82 ARG B CA 1
ATOM 1493 C C . ARG B 1 82 ? 4.777 -34.188 -8.836 1 97.69 82 ARG B C 1
ATOM 1495 O O . ARG B 1 82 ? 5.508 -35 -9.383 1 97.69 82 ARG B O 1
ATOM 1502 N N . LYS B 1 83 ? 4.094 -34.469 -7.809 1 98 83 LYS B N 1
ATOM 1503 C CA . LYS B 1 83 ? 4.109 -35.781 -7.168 1 98 83 LYS B CA 1
ATOM 1504 C C . LYS B 1 83 ? 3.66 -36.875 -8.141 1 98 83 LYS B C 1
ATOM 1506 O O . LYS B 1 83 ? 4.305 -37.906 -8.25 1 98 83 LYS B O 1
ATOM 1511 N N . ARG B 1 84 ? 2.625 -36.656 -8.844 1 98.31 84 ARG B N 1
ATOM 1512 C CA . ARG B 1 84 ? 2.078 -37.625 -9.789 1 98.31 84 ARG B CA 1
ATOM 1513 C C . ARG B 1 84 ? 3.033 -37.844 -10.953 1 98.31 84 ARG B C 1
ATOM 1515 O O . ARG B 1 84 ? 3.24 -39 -11.383 1 98.31 84 ARG B O 1
ATOM 1522 N N . ALA B 1 85 ? 3.586 -36.75 -11.406 1 97.94 85 ALA B N 1
ATOM 1523 C CA . ALA B 1 85 ? 4.559 -36.875 -12.484 1 97.94 85 ALA B CA 1
ATOM 1524 C C . ALA B 1 85 ? 5.754 -37.719 -12.055 1 97.94 85 ALA B C 1
ATOM 1526 O O . ALA B 1 85 ? 6.207 -38.594 -12.812 1 97.94 85 ALA B O 1
ATOM 1527 N N . LYS B 1 86 ? 6.215 -37.562 -10.906 1 97.56 86 LYS B N 1
ATOM 1528 C CA . LYS B 1 86 ? 7.367 -38.281 -10.398 1 97.56 86 LYS B CA 1
ATOM 1529 C C . LYS B 1 86 ? 7.039 -39.781 -10.203 1 97.56 86 LYS B C 1
ATOM 1531 O O . LYS B 1 86 ? 7.906 -40.625 -10.367 1 97.56 86 LYS B O 1
ATOM 1536 N N . MET B 1 87 ? 5.863 -40.094 -9.883 1 97.62 87 MET B N 1
ATOM 1537 C CA . MET B 1 87 ? 5.43 -41.469 -9.656 1 97.62 87 MET B CA 1
ATOM 1538 C C . MET B 1 87 ? 5.234 -42.188 -10.984 1 97.62 87 MET B C 1
ATOM 1540 O O . MET B 1 87 ? 5.543 -43.375 -11.086 1 97.62 87 MET B O 1
ATOM 1544 N N . ASP B 1 88 ? 4.805 -41.562 -11.977 1 97.5 88 ASP B N 1
ATOM 1545 C CA . 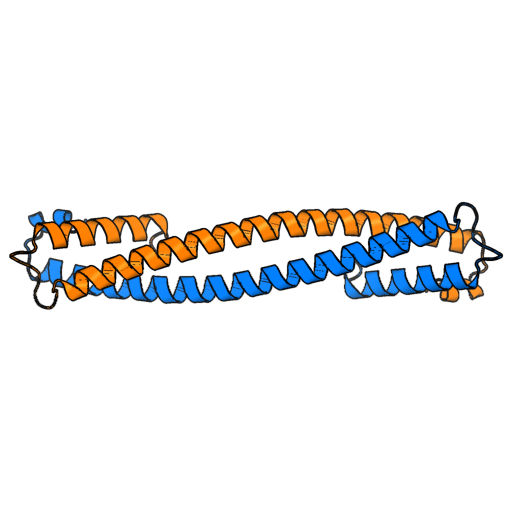ASP B 1 88 ? 4.332 -42.25 -13.18 1 97.5 88 ASP B CA 1
ATOM 1546 C C . ASP B 1 88 ? 5.375 -42.188 -14.297 1 97.5 88 ASP B C 1
ATOM 1548 O O . ASP B 1 88 ? 5.273 -42.906 -15.289 1 97.5 88 ASP B O 1
ATOM 1552 N N . TYR B 1 89 ? 6.355 -41.281 -14.109 1 96.62 89 TYR B N 1
ATOM 1553 C CA . TYR B 1 89 ? 7.391 -41.125 -15.133 1 96.62 89 TYR B CA 1
ATOM 1554 C C . TYR B 1 89 ? 8.773 -41.406 -14.547 1 96.62 89 TYR B C 1
ATOM 1556 O O . TYR B 1 89 ? 9.008 -41.188 -13.359 1 96.62 89 TYR B O 1
ATOM 1564 N N . GLN B 1 90 ? 9.656 -41.906 -15.484 1 95.94 90 GLN B N 1
ATOM 1565 C CA . GLN B 1 90 ? 11.047 -42.094 -15.078 1 95.94 90 GLN B CA 1
ATOM 1566 C C . GLN B 1 90 ? 11.75 -40.75 -14.883 1 95.94 90 GLN B C 1
ATOM 1568 O O . GLN B 1 90 ? 11.375 -39.75 -15.477 1 95.94 90 GLN B O 1
ATOM 1573 N N . GLN B 1 91 ? 12.727 -40.75 -14.07 1 96 91 GLN B N 1
ATOM 1574 C CA . GLN B 1 91 ? 13.438 -39.531 -13.695 1 96 91 GLN B CA 1
ATOM 1575 C C . GLN B 1 91 ? 13.93 -38.781 -14.93 1 96 91 GLN B C 1
ATOM 1577 O O . GLN B 1 91 ? 13.945 -37.531 -14.945 1 96 91 GLN B O 1
ATOM 1582 N N . SER B 1 92 ? 14.367 -39.5 -15.945 1 95.12 92 SER B N 1
ATOM 1583 C CA . SER B 1 92 ? 14.906 -38.906 -17.156 1 95.12 92 SER B CA 1
ATOM 1584 C C . SER B 1 92 ? 13.859 -38.031 -17.859 1 95.12 92 SER B C 1
ATOM 1586 O O . SER B 1 92 ? 14.195 -37.156 -18.672 1 95.12 92 SER B O 1
ATOM 1588 N N . GLN B 1 93 ? 12.555 -38.219 -17.5 1 96.12 93 GLN B N 1
ATOM 1589 C CA . GLN B 1 93 ? 11.461 -37.5 -18.141 1 96.12 93 GLN B CA 1
ATOM 1590 C C . GLN B 1 93 ? 10.945 -36.375 -17.266 1 96.12 93 GLN B C 1
ATOM 1592 O O . GLN B 1 93 ? 10.141 -35.562 -17.719 1 96.12 93 GLN B O 1
ATOM 1597 N N . TRP B 1 94 ? 11.414 -36.25 -16.109 1 97.19 94 TRP B N 1
ATOM 1598 C CA . TRP B 1 94 ? 10.891 -35.281 -15.141 1 97.19 94 TRP B CA 1
ATOM 1599 C C . TRP B 1 94 ? 11.109 -33.875 -15.633 1 97.19 94 TRP B C 1
ATOM 1601 O O . TRP B 1 94 ? 10.266 -33 -15.406 1 97.19 94 TRP B O 1
ATOM 1611 N N . ARG B 1 95 ? 12.18 -33.625 -16.297 1 95.88 95 ARG B N 1
ATOM 1612 C CA . ARG B 1 95 ? 12.508 -32.281 -16.797 1 95.88 95 ARG B CA 1
ATOM 1613 C C . ARG B 1 95 ? 11.43 -31.781 -17.75 1 95.88 95 ARG B C 1
ATOM 1615 O O . ARG B 1 95 ? 11.242 -30.578 -17.906 1 95.88 95 ARG B O 1
ATOM 1622 N N . GLU B 1 96 ? 10.734 -32.688 -18.406 1 96.25 96 GLU B N 1
ATOM 1623 C CA . GLU B 1 96 ? 9.656 -32.312 -19.312 1 96.25 96 GLU B CA 1
ATOM 1624 C C . GLU B 1 96 ? 8.516 -31.625 -18.562 1 96.25 96 GLU B C 1
ATOM 1626 O O . GLU B 1 96 ? 7.715 -30.906 -19.156 1 96.25 96 GLU B O 1
ATOM 1631 N N . PHE B 1 97 ? 8.469 -31.875 -17.297 1 97.62 97 PHE B N 1
ATOM 1632 C CA . PHE B 1 97 ? 7.441 -31.297 -16.422 1 97.62 97 PHE B CA 1
ATOM 1633 C C . PHE B 1 97 ? 8.031 -30.188 -15.562 1 97.62 97 PHE B C 1
ATOM 1635 O O . PHE B 1 97 ? 7.398 -29.75 -14.594 1 97.62 97 PHE B O 1
ATOM 1642 N N . GLY B 1 98 ? 9.234 -29.766 -15.734 1 95.62 98 GLY B N 1
ATOM 1643 C CA . GLY B 1 98 ? 9.891 -28.719 -14.977 1 95.62 98 GLY B CA 1
ATOM 1644 C C . GLY B 1 98 ? 10.453 -29.188 -13.648 1 95.62 98 GLY B C 1
ATOM 1645 O O . GLY B 1 98 ? 10.672 -28.391 -12.742 1 95.62 98 GLY B O 1
ATOM 1646 N N . ILE B 1 99 ? 10.602 -30.469 -13.484 1 96.62 99 ILE B N 1
ATOM 1647 C CA . ILE B 1 99 ? 11.133 -31.031 -12.25 1 96.62 99 ILE B CA 1
ATOM 1648 C C . ILE B 1 99 ? 12.625 -31.328 -12.414 1 96.62 99 ILE B C 1
ATOM 1650 O O . ILE B 1 99 ? 13.008 -32.156 -13.242 1 96.62 99 ILE B O 1
ATOM 1654 N N . GLU B 1 100 ? 13.391 -30.672 -11.633 1 90.12 100 GLU B N 1
ATOM 1655 C CA . GLU B 1 100 ? 14.836 -30.781 -11.797 1 90.12 100 GLU B CA 1
ATOM 1656 C C . GLU B 1 100 ? 15.469 -31.484 -10.602 1 90.12 100 GLU B C 1
ATOM 1658 O O . GLU B 1 100 ? 16.688 -31.484 -10.453 1 90.12 100 GLU B O 1
ATOM 1663 N N . ASP B 1 101 ? 14.766 -32.062 -9.789 1 83.69 101 ASP B N 1
ATOM 1664 C CA . ASP B 1 101 ? 15.281 -32.75 -8.609 1 83.69 101 ASP B CA 1
ATOM 1665 C C . ASP B 1 101 ? 16.344 -33.781 -9 1 83.69 101 ASP B C 1
ATOM 1667 O O . ASP B 1 101 ? 16.266 -34.375 -10.078 1 83.69 101 ASP B O 1
ATOM 1671 N N . LYS B 1 102 ? 17.562 -33.656 -8.344 1 75 102 LYS B N 1
ATOM 1672 C CA . LYS B 1 102 ? 18.562 -34.719 -8.508 1 75 102 LYS B CA 1
ATOM 1673 C C . LYS B 1 102 ? 18.203 -35.938 -7.695 1 75 102 LYS B C 1
ATOM 1675 O O . LYS B 1 102 ? 17.531 -35.844 -6.664 1 75 102 LYS B O 1
ATOM 1680 N N . ARG B 1 103 ? 18.312 -37.25 -8.211 1 57.31 103 ARG B N 1
ATOM 1681 C CA . ARG B 1 103 ? 18.172 -38.469 -7.398 1 57.31 103 ARG B CA 1
ATOM 1682 C C . ARG B 1 103 ? 19.328 -38.594 -6.418 1 57.31 103 ARG B C 1
ATOM 1684 O O . ARG B 1 103 ? 20.453 -38.188 -6.711 1 57.31 103 ARG B O 1
#

Solvent-accessible surface area (backbone atoms only — not comparable to full-atom values): 11344 Å² total; per-residue (Å²): 129,81,80,70,50,70,68,56,45,54,51,39,49,50,34,29,52,51,26,48,61,76,30,64,93,66,52,37,78,94,53,50,70,68,53,51,51,49,52,52,51,38,49,53,48,37,52,50,41,50,54,52,45,53,49,44,52,52,51,42,52,53,45,49,53,51,35,52,52,44,44,49,54,39,52,53,52,49,50,52,53,50,52,31,43,59,72,71,40,58,77,90,53,33,56,54,39,52,43,75,80,81,134,129,80,82,70,50,71,68,56,45,54,53,39,47,52,33,30,52,50,26,48,61,76,29,65,92,66,52,37,79,95,53,50,71,68,54,51,51,49,53,50,49,36,49,53,48,38,52,51,42,49,52,51,46,52,50,46,51,50,50,44,51,53,48,48,52,52,36,51,54,44,43,49,53,41,52,5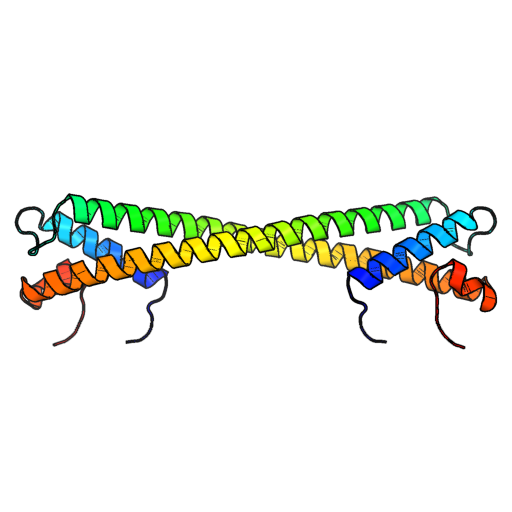3,54,48,49,52,51,50,54,30,42,59,72,71,40,59,76,92,53,33,56,56,38,51,43,76,79,80,133

Radius of gyration: 30.17 Å; Cα contacts (8 Å, |Δi|>4): 159; chains: 2; bounding box: 30×85×54 Å

pLDDT: mean 95.32, std 8.85, range [42.25, 98.81]

Secondary structure (DSSP, 8-state):
-----HHHHHHHHHHHHHHHHHTGGGPPTT--HHHHHHHHHHHHHHHHHHHHHHHHHHHHHHHHHHHHHHHHHHHHHHHHHHHHHHHHS-HHHHGGGT-----/-----HHHHHHHHHHHHHHHHHTTTSPPTT--HHHHHHHHHHHHHHHHHHHHHHHHHHHHHHHHHHHHHHHHHHHHHHHHHHHHHHHHS-HHHHGGGT-----

Sequence (206 aa):
MARKSYAENIKSVKLMIDGLRNHKDNLPAGIDEAFIDELEALKNKVETLNSEQEKLKADLKSKTEEFDKQLKLLTDKQSVARKRAKMDYQQSQWREFGIEDKRMARKSYAENIKSVKLMIDGLRNHKDNLPAGIDEAFIDELEALKNKVETLNSEQEKLKADLKSKTEEFDKQLKLLTDKQSVARKRAKMDYQQSQWREFGIEDKR

Foldseek 3Di:
DDDDDPVRVLVVLVVVLVVQVVCQVPHPPPDHPVNSVVSVVVSVVVVVVVVVVVVVVVVVVVVVVVVVVVVVVVVVVLVVVLVVCPVPDDPVCSVVVVDDDDD/DDDDDPVRVLVVLVVVLVVQVVCQVPHPPPDHPVNSVVSVVVSVVVVVVVVVVVVVVVVVVVVVVVVVVVVVVVVVVLVVVLVVCPVPDDPVCSVVVVDDDDD